Protein AF-A0A9D2AGJ4-F1 (afdb_monomer_lite)

Foldseek 3Di:
DDDDDDDDDDDPDPDPVRVVVVVPPPPDDDPVVVVCVVCVVVVVVVVVVVVVVVVVVVVVVVLVVVLQVVLVVLLCVQLVVVCVVDPDRDLLPGNLVSLVCSLPDPSRVPYPSNLVSLLSNLSNCVSVVVPVSSLVSLVVLLPDLVPLQRVLVSLCVQLVVCVVVVVLVSNLVSLVSNVVHDDYLCVLVSLQSQLVSCVVVVNLVSSVVSLVCSCPVPVVHPLNVVCVDCSHSVVSNVCRPPDDDDPDDPPDDPDDDDDDDDDDDDDDDDDDDDDDDDDDDDDDDDDDDDDDDDDDD

pLDDT: mean 78.94, std 20.76, range [29.38, 98.56]

Organism: NCBI:txid2838431

Radius of gyration: 45.88 Å; chains: 1; bounding box: 166×93×88 Å

Secondary structure (DSSP, 8-state):
---------------HHHHHHHHT---PPPHHHHHHHHHHHHHHHHHHHHHHHHHHHHHHHHHHHHHHHHHHHHHHHHTTTTTTTSS---GGGS-HHHHHHHHH-TTTTTSHHHHHHHHHHHHHHHHTT-HHHHHHHHHHHHH-TTSHHHHHHHHHHHHHHHHHTT-HHHHHHHHHHHHHSSP-TTHHHHHHHHHHHHHHTT-HHHHHHHHHHHHHH-TTSHHHH-TTSTTSHHHHHHTTTPPPPP-PPPPPPPPPPPPPPPPPPPPP-----------------------------

InterPro domains:
  IPR011990 Tetratricopeptide-like helical domain superfamily [G3DSA:1.25.40.10] (107-226)
  IPR011990 Tetratricopeptide-like helical domain superfamily [SSF48452] (112-216)
  IPR018704 Ancillary SecYEG translocon subunit/Cell division coordinator CpoB, TPR domain [PF09976] (37-220)
  IPR019734 Tetratricopeptide repeat [PS50005] (152-185)

Structure (mmCIF, N/CA/C/O backbone):
data_AF-A0A9D2AGJ4-F1
#
_entry.id   AF-A0A9D2AGJ4-F1
#
loop_
_atom_site.group_PDB
_atom_site.id
_atom_site.type_symbol
_atom_site.label_atom_id
_atom_site.label_alt_id
_atom_site.label_comp_id
_atom_site.label_asym_id
_atom_site.label_entity_id
_atom_site.label_seq_id
_atom_site.pdbx_PDB_ins_code
_atom_site.Cartn_x
_atom_site.Cartn_y
_atom_site.Cartn_z
_atom_site.occupancy
_atom_site.B_iso_or_equiv
_atom_site.auth_seq_id
_atom_site.auth_comp_id
_atom_site.auth_asym_id
_atom_site.auth_atom_id
_atom_site.pdbx_PDB_model_num
ATOM 1 N N . MET A 1 1 ? 122.158 -12.906 -11.594 1.00 39.56 1 MET A N 1
ATOM 2 C CA . MET A 1 1 ? 121.497 -11.936 -10.703 1.00 39.56 1 MET A CA 1
ATOM 3 C C . MET A 1 1 ? 120.012 -12.167 -10.818 1.00 39.56 1 MET A C 1
ATOM 5 O O . MET A 1 1 ? 119.478 -12.044 -11.913 1.00 39.56 1 MET A O 1
ATOM 9 N N . ASP A 1 2 ? 119.390 -12.564 -9.718 1.00 41.88 2 ASP A N 1
ATOM 10 C CA . ASP A 1 2 ? 117.943 -12.667 -9.578 1.00 41.88 2 ASP A CA 1
ATOM 11 C C . ASP A 1 2 ? 117.250 -11.320 -9.782 1.00 41.88 2 ASP A C 1
ATOM 13 O O . ASP A 1 2 ? 117.758 -10.290 -9.336 1.00 41.88 2 ASP A O 1
ATOM 17 N N . SER A 1 3 ? 116.053 -11.352 -10.372 1.00 40.66 3 SER A N 1
ATOM 18 C CA . SER A 1 3 ? 114.842 -10.731 -9.807 1.00 40.66 3 SER A CA 1
ATOM 19 C C . SER A 1 3 ? 113.639 -11.010 -10.709 1.00 40.66 3 SER A C 1
ATOM 21 O O . SER A 1 3 ? 113.493 -10.431 -11.782 1.00 40.66 3 SER A O 1
ATOM 23 N N . THR A 1 4 ? 112.761 -11.908 -10.268 1.00 41.41 4 THR A N 1
ATOM 24 C CA . THR A 1 4 ? 111.458 -12.179 -10.895 1.00 41.41 4 THR A CA 1
ATOM 25 C C . THR A 1 4 ? 110.343 -11.291 -10.336 1.00 41.41 4 THR A C 1
ATOM 27 O O . THR A 1 4 ? 110.337 -11.016 -9.137 1.00 41.41 4 THR A O 1
ATOM 30 N N . ASN A 1 5 ? 109.303 -11.073 -11.158 1.00 41.78 5 ASN A N 1
ATOM 31 C CA . ASN A 1 5 ? 107.936 -10.640 -10.796 1.00 41.78 5 ASN A CA 1
ATOM 32 C C . ASN A 1 5 ? 107.733 -9.141 -10.432 1.00 41.78 5 ASN A C 1
ATOM 34 O O . ASN A 1 5 ? 108.629 -8.495 -9.910 1.00 41.78 5 ASN A O 1
ATOM 38 N N . LYS A 1 6 ? 106.561 -8.516 -10.673 1.00 47.62 6 LYS A N 1
ATOM 39 C CA . LYS A 1 6 ? 105.204 -9.076 -10.908 1.00 47.62 6 LYS A CA 1
ATOM 40 C C . LYS A 1 6 ? 104.244 -8.072 -11.597 1.00 47.62 6 LYS A C 1
ATOM 42 O O . LYS A 1 6 ? 104.136 -6.961 -11.083 1.00 47.62 6 LYS A O 1
ATOM 47 N N . LYS A 1 7 ? 103.493 -8.485 -12.639 1.00 41.53 7 LYS A N 1
ATOM 48 C CA . LYS A 1 7 ? 102.107 -8.075 -13.054 1.00 41.53 7 LYS A CA 1
ATOM 49 C C . LYS A 1 7 ? 101.890 -8.188 -14.583 1.00 41.53 7 LYS A C 1
ATOM 51 O O . LYS A 1 7 ? 102.874 -8.054 -15.304 1.00 41.53 7 LYS A O 1
ATOM 56 N N . PRO A 1 8 ? 100.631 -8.258 -15.073 1.00 46.53 8 PRO A N 1
ATOM 57 C CA . PRO A 1 8 ? 99.372 -8.582 -14.386 1.00 46.53 8 PRO A CA 1
ATOM 58 C C . PRO A 1 8 ? 98.804 -9.946 -14.835 1.00 46.53 8 PRO A C 1
ATOM 60 O O . PRO A 1 8 ? 99.381 -10.619 -15.681 1.00 46.53 8 PRO A O 1
ATOM 63 N N . GLU A 1 9 ? 97.677 -10.359 -14.256 1.00 54.22 9 GLU A N 1
ATOM 64 C CA . GLU A 1 9 ? 96.939 -11.553 -14.685 1.00 54.22 9 GLU A CA 1
ATOM 65 C C . GLU A 1 9 ? 96.287 -11.309 -16.056 1.00 54.22 9 GLU A C 1
ATOM 67 O O . GLU A 1 9 ? 95.472 -10.395 -16.204 1.00 54.22 9 GLU A O 1
ATOM 72 N N . GLU A 1 10 ? 96.618 -12.132 -17.053 1.00 49.66 10 GLU A N 1
ATOM 73 C CA . GLU A 1 10 ? 95.793 -12.251 -18.254 1.00 49.66 10 GLU A CA 1
ATOM 74 C C . GLU A 1 10 ? 94.491 -12.955 -17.863 1.00 49.66 10 GLU A C 1
ATOM 76 O O . GLU A 1 10 ? 94.487 -14.132 -17.497 1.00 49.66 10 GLU A O 1
ATOM 81 N N . MET A 1 11 ? 93.371 -12.229 -17.923 1.00 52.66 11 MET A N 1
ATOM 82 C CA . MET A 1 11 ? 92.058 -12.866 -17.863 1.00 52.66 11 MET A CA 1
ATOM 83 C C . MET A 1 11 ? 91.943 -13.841 -19.043 1.00 52.66 11 MET A C 1
ATOM 85 O O . MET A 1 11 ? 92.315 -13.460 -20.158 1.00 52.66 11 MET A O 1
ATOM 89 N N . PRO A 1 12 ? 91.422 -15.066 -18.844 1.00 55.56 12 PRO A N 1
ATOM 90 C CA . PRO A 1 12 ? 91.217 -15.986 -19.950 1.00 55.56 12 PRO A CA 1
ATOM 91 C C . PRO A 1 12 ? 90.261 -15.340 -20.956 1.00 55.56 12 PRO A C 1
ATOM 93 O O . PRO A 1 12 ? 89.099 -15.073 -20.647 1.00 55.56 12 PRO A O 1
ATOM 96 N N . MET A 1 13 ? 90.768 -15.069 -22.161 1.00 57.22 13 MET A N 1
ATOM 97 C CA . MET A 1 13 ? 89.935 -14.700 -23.300 1.00 57.22 13 MET A CA 1
ATOM 98 C C . MET A 1 13 ? 88.955 -15.850 -23.533 1.00 57.22 13 MET A C 1
ATOM 100 O O . MET A 1 13 ? 89.380 -16.953 -23.880 1.00 57.22 13 MET A O 1
ATOM 104 N N . LEU A 1 14 ? 87.664 -15.590 -23.306 1.00 58.91 14 LEU A N 1
ATOM 105 C CA . LEU A 1 14 ? 86.584 -16.537 -23.585 1.00 58.91 14 LEU A CA 1
ATOM 106 C C . LEU A 1 14 ? 86.747 -17.068 -25.009 1.00 58.91 14 LEU A C 1
ATOM 108 O O . LEU A 1 14 ? 86.956 -16.298 -25.949 1.00 58.91 14 LEU A O 1
ATOM 112 N N . SER A 1 15 ? 86.679 -18.385 -25.159 1.00 63.84 15 SER A N 1
ATOM 113 C CA . SER A 1 15 ? 86.855 -19.035 -26.451 1.00 63.84 15 SER A CA 1
ATOM 114 C C . SER A 1 15 ? 85.796 -18.565 -27.451 1.00 63.84 15 SER A C 1
ATOM 116 O O . SER A 1 15 ? 84.699 -18.140 -27.083 1.00 63.84 15 SER A O 1
ATOM 118 N N . GLU A 1 16 ? 86.089 -18.682 -28.746 1.00 59.19 16 GLU A N 1
ATOM 119 C CA . GLU A 1 16 ? 85.146 -18.317 -29.813 1.00 59.19 16 GLU A CA 1
ATOM 120 C C . GLU A 1 16 ? 83.806 -19.078 -29.690 1.00 59.19 16 GLU A C 1
ATOM 122 O O . GLU A 1 16 ? 82.745 -18.547 -30.016 1.00 59.19 16 GLU A O 1
ATOM 127 N N . ALA A 1 17 ? 83.834 -20.288 -29.114 1.00 59.22 17 ALA A N 1
ATOM 128 C CA . ALA A 1 17 ? 82.648 -21.067 -28.766 1.00 59.22 17 ALA A CA 1
ATOM 129 C C . ALA A 1 17 ? 81.834 -20.455 -27.607 1.00 59.22 17 ALA A C 1
ATOM 131 O O . ALA A 1 17 ? 80.607 -20.435 -27.674 1.00 59.22 17 ALA A O 1
ATOM 132 N N . GLU A 1 18 ? 82.487 -19.921 -26.571 1.00 58.00 18 GLU A N 1
ATOM 133 C CA . GLU A 1 18 ? 81.821 -19.239 -25.452 1.00 58.00 18 GLU A CA 1
ATOM 134 C C . GLU A 1 18 ? 81.272 -17.870 -25.873 1.00 58.00 18 GLU A C 1
ATOM 136 O O . GLU A 1 18 ? 80.134 -17.541 -25.541 1.00 58.00 18 GLU A O 1
ATOM 141 N N . MET A 1 19 ? 82.014 -17.102 -26.681 1.00 56.12 19 MET A N 1
ATOM 142 C CA . MET A 1 19 ? 81.499 -15.860 -27.271 1.00 56.12 19 MET A CA 1
ATOM 143 C C . MET A 1 19 ? 80.284 -16.117 -28.173 1.00 56.12 19 MET A C 1
ATOM 145 O O . MET A 1 19 ? 79.306 -15.370 -28.114 1.00 56.12 19 MET A O 1
ATOM 149 N N . LYS A 1 20 ? 80.292 -17.206 -28.955 1.00 57.06 20 LYS A N 1
ATOM 150 C CA . LYS A 1 20 ? 79.134 -17.610 -29.762 1.00 57.06 20 LYS A CA 1
ATOM 151 C C . LYS A 1 20 ? 77.949 -18.067 -28.899 1.00 57.06 20 LYS A C 1
ATOM 153 O O . LYS A 1 20 ? 76.817 -17.695 -29.193 1.00 57.06 20 LYS A O 1
ATOM 158 N N . ALA A 1 21 ? 78.195 -18.797 -27.809 1.00 55.97 21 ALA A N 1
ATOM 159 C CA . ALA A 1 21 ? 77.151 -19.236 -26.880 1.00 55.97 21 ALA A CA 1
ATOM 160 C C . ALA A 1 21 ? 76.461 -18.068 -26.145 1.00 55.97 21 ALA A C 1
ATOM 162 O O . ALA A 1 21 ? 75.261 -18.131 -25.889 1.00 55.97 21 ALA A O 1
ATOM 163 N N . ILE A 1 22 ? 77.185 -16.983 -25.846 1.00 52.69 22 ILE A N 1
ATOM 164 C CA . ILE A 1 22 ? 76.613 -15.766 -25.239 1.00 52.69 22 ILE A CA 1
ATOM 165 C C . ILE A 1 22 ? 75.733 -14.993 -26.244 1.00 52.69 22 ILE A C 1
ATOM 167 O O . ILE A 1 22 ? 74.760 -14.354 -25.845 1.00 52.69 22 ILE A O 1
ATOM 171 N N . GLY A 1 23 ? 76.027 -15.081 -27.547 1.00 51.03 23 GLY A N 1
ATOM 172 C CA . GLY A 1 23 ? 75.224 -14.468 -28.612 1.00 51.03 23 GLY A CA 1
ATOM 173 C C . GLY A 1 23 ? 73.881 -15.159 -28.891 1.00 51.03 23 GLY A C 1
ATOM 174 O O . GLY A 1 23 ? 72.984 -14.535 -29.453 1.00 51.03 23 GLY A O 1
ATOM 175 N N . GLU A 1 24 ? 73.714 -16.418 -28.478 1.00 52.91 24 GLU A N 1
ATOM 176 C CA . GLU A 1 24 ? 72.519 -17.237 -28.735 1.00 52.91 24 GLU A CA 1
ATOM 177 C C . GLU A 1 24 ? 71.682 -17.488 -27.464 1.00 52.91 24 GLU A C 1
ATOM 179 O O . GLU A 1 24 ? 71.152 -18.581 -27.246 1.00 52.91 24 GLU A O 1
ATOM 184 N N . ILE A 1 25 ? 71.461 -16.453 -26.637 1.00 52.56 25 ILE A N 1
ATOM 185 C CA . ILE A 1 25 ? 70.341 -16.482 -25.681 1.00 52.56 25 ILE A CA 1
ATOM 186 C C . ILE A 1 25 ? 69.035 -16.370 -26.478 1.00 52.56 25 ILE A C 1
ATOM 188 O O . ILE A 1 25 ? 68.455 -15.296 -26.635 1.00 52.56 25 ILE A O 1
ATOM 192 N N . SER A 1 26 ? 68.557 -17.513 -26.972 1.00 55.22 26 SER A N 1
ATOM 193 C CA . SER A 1 26 ? 67.215 -17.674 -27.525 1.00 55.22 26 SER A CA 1
ATOM 194 C C . SER A 1 26 ? 66.182 -17.478 -26.411 1.00 55.22 26 SER A C 1
ATOM 196 O O . SER A 1 26 ? 65.656 -18.442 -25.847 1.00 55.22 26 SER A O 1
ATOM 198 N N . ILE A 1 27 ? 65.869 -16.215 -26.108 1.00 58.06 27 ILE A N 1
ATOM 199 C CA . ILE A 1 27 ? 64.698 -15.823 -25.323 1.00 58.06 27 ILE A CA 1
ATOM 200 C C . ILE A 1 27 ? 63.469 -16.212 -26.151 1.00 58.06 27 ILE A C 1
ATOM 202 O O . ILE A 1 27 ? 62.961 -15.437 -26.959 1.00 58.06 27 ILE A O 1
ATOM 206 N N . GLY A 1 28 ? 63.028 -17.462 -25.989 1.00 62.34 28 GLY A N 1
ATOM 207 C CA . GLY A 1 28 ? 61.783 -17.942 -26.576 1.00 62.34 28 GLY A CA 1
ATOM 208 C C . GLY A 1 28 ? 60.608 -17.080 -26.101 1.00 62.34 28 GLY A C 1
ATOM 209 O O . GLY A 1 28 ? 60.680 -16.528 -24.996 1.00 62.34 28 GLY A O 1
ATOM 210 N N . PRO A 1 29 ? 59.536 -16.963 -26.908 1.00 67.69 29 PRO A N 1
ATOM 211 C CA . PRO A 1 29 ? 58.450 -16.025 -26.652 1.00 67.69 29 PRO A CA 1
ATOM 212 C C . PRO A 1 29 ? 57.921 -16.184 -25.230 1.00 67.69 29 PRO A C 1
ATOM 214 O O . PRO A 1 29 ? 57.680 -17.298 -24.749 1.00 67.69 29 PRO A O 1
ATOM 217 N N . ALA A 1 30 ? 57.778 -15.062 -24.534 1.00 76.00 30 ALA A N 1
ATOM 218 C CA . ALA A 1 30 ? 57.475 -15.066 -23.118 1.00 76.00 30 ALA A CA 1
ATOM 219 C C . ALA A 1 30 ? 56.118 -15.744 -22.867 1.00 76.00 30 ALA A C 1
ATOM 221 O O . ALA A 1 30 ? 55.211 -15.712 -23.701 1.00 76.00 30 ALA A O 1
ATOM 222 N N . LYS A 1 31 ? 55.928 -16.349 -21.685 1.00 71.50 31 LYS A N 1
ATOM 223 C CA . LYS A 1 31 ? 54.705 -17.124 -21.374 1.00 71.50 31 LYS A CA 1
ATOM 224 C C . LYS A 1 31 ? 53.403 -16.334 -21.607 1.00 71.50 31 LYS A C 1
ATOM 226 O O . LYS A 1 31 ? 52.381 -16.934 -21.936 1.00 71.50 31 LYS A O 1
ATOM 231 N N . HIS A 1 32 ? 53.447 -15.005 -21.478 1.00 70.6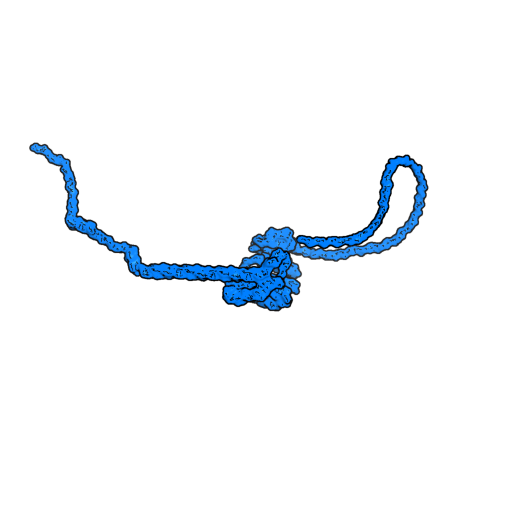2 32 HIS A N 1
ATOM 232 C CA . HIS A 1 32 ? 52.325 -14.115 -21.775 1.00 70.62 32 HIS A CA 1
ATOM 233 C C . HIS A 1 32 ? 52.072 -13.925 -23.283 1.00 70.62 32 HIS A C 1
ATOM 235 O O . HIS A 1 32 ? 50.916 -13.847 -23.680 1.00 70.62 32 HIS A O 1
ATOM 241 N N . GLU A 1 33 ? 53.100 -13.930 -24.135 1.00 73.94 33 GLU A N 1
ATOM 242 C CA . GLU A 1 33 ? 52.975 -13.859 -25.601 1.00 73.94 33 GLU A CA 1
ATOM 243 C C . GLU A 1 33 ? 52.395 -15.157 -26.172 1.00 73.94 33 GLU A C 1
ATOM 245 O O . GLU A 1 33 ? 51.517 -15.126 -27.033 1.00 73.94 33 GLU A O 1
ATOM 250 N N . ILE A 1 34 ? 52.816 -16.311 -25.637 1.00 77.25 34 ILE A N 1
ATOM 251 C CA . ILE A 1 34 ? 52.246 -17.623 -25.988 1.00 77.25 34 ILE A CA 1
ATOM 252 C C . ILE A 1 34 ? 50.766 -17.691 -25.574 1.00 77.25 34 ILE A C 1
ATOM 254 O O . ILE A 1 34 ? 49.923 -18.159 -26.345 1.00 77.25 34 ILE A O 1
ATOM 258 N N . PHE A 1 35 ? 50.431 -17.199 -24.374 1.00 74.31 35 PHE A N 1
ATOM 259 C CA . PHE A 1 35 ? 49.044 -17.098 -23.915 1.00 74.31 35 PHE A CA 1
ATOM 260 C C . PHE A 1 35 ? 48.221 -16.159 -24.802 1.00 74.31 35 PHE A C 1
ATOM 262 O O . PHE A 1 35 ? 47.149 -16.553 -25.265 1.00 74.31 35 PHE A O 1
ATOM 269 N N . LEU A 1 36 ? 48.735 -14.957 -25.085 1.00 78.25 36 LEU A N 1
ATOM 270 C CA . LEU A 1 36 ? 48.092 -13.994 -25.971 1.00 78.25 36 LEU A CA 1
ATOM 271 C C . LEU A 1 36 ? 47.866 -14.622 -27.343 1.00 78.25 36 LEU A C 1
ATOM 273 O O . LEU A 1 36 ? 46.714 -14.788 -27.702 1.00 78.25 36 LEU A O 1
ATOM 277 N N . ASN A 1 37 ? 48.878 -15.105 -28.065 1.00 77.25 37 ASN A N 1
ATOM 278 C CA . ASN A 1 37 ? 48.677 -15.696 -29.398 1.00 77.25 37 ASN A CA 1
ATOM 279 C C . ASN A 1 37 ? 47.662 -16.856 -29.417 1.00 77.25 37 ASN A C 1
ATOM 281 O O . ASN A 1 37 ? 46.847 -16.946 -30.337 1.00 77.25 37 ASN A O 1
ATOM 285 N N . LYS A 1 38 ? 47.631 -17.709 -28.384 1.00 83.38 38 LYS A N 1
ATOM 286 C CA . LYS A 1 38 ? 46.657 -18.812 -28.285 1.00 83.38 38 LYS A CA 1
ATOM 287 C C . LYS A 1 38 ? 45.225 -18.342 -27.980 1.00 83.38 38 LYS A C 1
ATOM 289 O O . LYS A 1 38 ? 44.266 -19.005 -28.381 1.00 83.38 38 LYS A O 1
ATOM 294 N N . HIS A 1 39 ? 45.059 -17.222 -27.275 1.00 82.62 39 HIS A N 1
ATOM 295 C CA . HIS A 1 39 ? 43.760 -16.736 -26.796 1.00 82.62 39 HIS A CA 1
ATOM 296 C C . HIS A 1 39 ? 43.313 -15.391 -27.402 1.00 82.62 39 HIS A C 1
ATOM 298 O O . HIS A 1 39 ? 42.176 -14.996 -27.173 1.00 82.62 39 HIS A O 1
ATOM 304 N N . TYR A 1 40 ? 44.120 -14.727 -28.235 1.00 84.94 40 TYR A N 1
ATOM 305 C CA . TYR A 1 40 ? 43.923 -13.355 -28.732 1.00 84.94 40 TYR A CA 1
ATOM 306 C C . TYR A 1 40 ? 42.582 -13.182 -29.441 1.00 84.94 40 TYR A C 1
ATOM 308 O O . TYR A 1 40 ? 41.805 -12.294 -29.103 1.00 84.94 40 TYR A O 1
ATOM 316 N N . LYS A 1 41 ? 42.240 -14.114 -30.341 1.00 84.06 41 LYS A N 1
ATOM 317 C CA . LYS A 1 41 ? 40.932 -14.137 -31.010 1.00 84.06 41 LYS A CA 1
ATOM 318 C C . LYS A 1 41 ? 39.779 -14.245 -30.003 1.00 84.06 41 LYS A C 1
ATOM 320 O O . LYS A 1 41 ? 38.782 -13.550 -30.153 1.00 84.06 41 LYS A O 1
ATOM 325 N N . LYS A 1 42 ? 39.908 -15.077 -28.961 1.00 88.25 42 LYS A N 1
ATOM 326 C CA . LYS A 1 42 ? 38.892 -15.205 -27.898 1.00 88.25 42 LYS A CA 1
ATOM 327 C C . LYS A 1 42 ? 38.830 -13.957 -27.014 1.00 88.25 42 LYS A C 1
ATOM 329 O O . LYS A 1 42 ? 37.742 -13.587 -26.596 1.00 88.25 42 LYS A O 1
ATOM 334 N N . LEU A 1 43 ? 39.965 -13.303 -26.767 1.00 88.44 43 LEU A N 1
ATOM 335 C CA . LEU A 1 43 ? 40.047 -12.065 -25.995 1.00 88.44 43 LEU A CA 1
ATOM 336 C C . LEU A 1 43 ? 39.374 -10.903 -26.740 1.00 88.44 43 LEU A C 1
ATOM 338 O O . LEU A 1 43 ? 38.557 -10.222 -26.137 1.00 88.44 43 LEU A O 1
ATOM 342 N N . ILE A 1 44 ? 39.620 -10.744 -28.049 1.00 88.62 44 ILE A N 1
ATOM 343 C CA . ILE A 1 44 ? 38.932 -9.754 -28.899 1.00 88.62 44 ILE A CA 1
ATOM 344 C C . ILE A 1 44 ? 37.420 -9.997 -28.920 1.00 88.62 44 ILE A C 1
ATOM 346 O O . ILE A 1 44 ? 36.643 -9.076 -28.692 1.00 88.62 44 ILE A O 1
ATOM 350 N N . TRP A 1 45 ? 36.972 -11.232 -29.170 1.00 91.62 45 TRP A N 1
ATOM 351 C CA . TRP A 1 45 ? 35.534 -11.526 -29.149 1.00 91.62 45 TRP A CA 1
ATOM 352 C C . TRP A 1 45 ? 34.925 -11.341 -27.752 1.00 91.62 45 TRP A C 1
ATOM 354 O O . TRP A 1 45 ? 33.778 -10.916 -27.646 1.00 91.62 45 TRP A O 1
ATOM 364 N N . GLY A 1 46 ? 35.697 -11.583 -26.688 1.00 92.25 46 GLY A N 1
ATOM 365 C CA . GLY A 1 46 ? 35.309 -11.290 -25.310 1.00 92.25 46 GLY A CA 1
ATOM 366 C C . GLY A 1 46 ? 35.153 -9.793 -25.031 1.00 92.25 46 GLY A C 1
ATOM 367 O O . GLY A 1 46 ? 34.145 -9.394 -24.457 1.00 92.25 46 GLY A O 1
ATOM 368 N N . THR A 1 47 ? 36.095 -8.949 -25.468 1.00 88.94 47 THR A N 1
ATOM 369 C CA . THR A 1 47 ? 36.010 -7.491 -25.271 1.00 88.94 47 THR A CA 1
ATOM 370 C C . THR A 1 47 ? 34.922 -6.854 -26.132 1.00 88.94 47 THR A C 1
ATOM 372 O O . THR A 1 47 ? 34.180 -6.016 -25.627 1.00 88.94 47 THR A O 1
ATOM 375 N N . ILE A 1 48 ? 34.752 -7.290 -27.387 1.00 92.19 48 ILE A N 1
ATOM 376 C CA . ILE A 1 48 ? 33.634 -6.862 -28.246 1.00 92.19 48 ILE A CA 1
ATOM 377 C C . ILE A 1 48 ? 32.297 -7.294 -27.632 1.00 92.19 48 ILE A C 1
ATOM 379 O O . ILE A 1 48 ? 31.388 -6.476 -27.515 1.00 92.19 48 ILE A O 1
ATOM 383 N N . GLY A 1 49 ? 32.178 -8.550 -27.189 1.00 94.69 49 GLY A N 1
ATOM 384 C CA . GLY A 1 49 ? 30.970 -9.058 -26.536 1.00 94.69 49 GLY A CA 1
ATOM 385 C C . GLY A 1 49 ? 30.617 -8.276 -25.269 1.00 94.69 49 GLY A C 1
ATOM 386 O O . GLY A 1 49 ? 29.461 -7.899 -25.086 1.00 94.69 49 GLY A O 1
ATOM 387 N N . LEU A 1 50 ? 31.614 -7.955 -24.437 1.00 94.12 50 LEU A N 1
ATOM 388 C CA . LEU A 1 50 ? 31.440 -7.129 -23.241 1.00 94.12 50 LEU A CA 1
ATOM 389 C C . LEU A 1 50 ? 31.014 -5.693 -23.585 1.00 94.12 50 LEU A C 1
ATOM 391 O O . LEU A 1 50 ? 30.119 -5.157 -22.935 1.00 94.12 50 LEU A O 1
ATOM 395 N N . ALA A 1 51 ? 31.604 -5.082 -24.617 1.00 93.38 51 ALA A N 1
ATOM 396 C CA . ALA A 1 51 ? 31.242 -3.737 -25.064 1.00 93.38 51 ALA A CA 1
ATOM 397 C C . ALA A 1 51 ? 29.800 -3.673 -25.599 1.00 93.38 51 ALA A C 1
ATOM 399 O O . ALA A 1 51 ? 29.043 -2.778 -25.222 1.00 93.38 51 ALA A O 1
ATOM 400 N N . VAL A 1 52 ? 29.387 -4.650 -26.416 1.00 96.00 52 VAL A N 1
ATOM 401 C CA . VAL A 1 52 ? 28.011 -4.751 -26.936 1.00 96.00 52 VAL A CA 1
ATOM 402 C C . VAL A 1 52 ? 27.012 -5.022 -25.808 1.00 96.00 52 VAL A C 1
ATOM 404 O O . VAL A 1 52 ? 25.958 -4.385 -25.765 1.00 96.00 52 VAL A O 1
ATOM 407 N N . ALA A 1 53 ? 27.338 -5.908 -24.863 1.00 94.19 53 ALA A N 1
ATOM 408 C CA . ALA A 1 53 ? 26.500 -6.168 -23.693 1.00 94.19 53 ALA A CA 1
ATOM 409 C C . ALA A 1 53 ? 26.348 -4.917 -22.808 1.00 94.19 53 ALA A C 1
ATOM 411 O O . ALA A 1 53 ? 25.232 -4.576 -22.419 1.00 94.19 53 ALA A O 1
ATOM 412 N N . GLY A 1 54 ? 27.442 -4.191 -22.553 1.00 94.75 54 GLY A N 1
ATOM 413 C CA . GLY A 1 54 ? 27.432 -2.936 -21.800 1.00 94.75 54 GLY A CA 1
ATOM 414 C C . GLY A 1 54 ? 26.587 -1.851 -22.472 1.00 94.75 54 GLY A C 1
ATOM 415 O O . GLY A 1 54 ? 25.713 -1.272 -21.831 1.00 94.75 54 GLY A O 1
ATOM 416 N N . ALA A 1 55 ? 26.776 -1.625 -23.776 1.00 93.75 55 ALA A N 1
ATOM 417 C CA . ALA A 1 55 ? 25.980 -0.663 -24.541 1.00 93.75 55 ALA A CA 1
ATOM 418 C C . ALA A 1 55 ? 24.482 -1.024 -24.554 1.00 93.75 55 ALA A C 1
ATOM 420 O O . ALA A 1 55 ? 23.635 -0.153 -24.363 1.00 93.75 55 ALA A O 1
ATOM 421 N N . SER A 1 56 ? 24.156 -2.313 -24.701 1.00 93.50 56 SER A N 1
ATOM 422 C CA . SER A 1 56 ? 22.773 -2.811 -24.663 1.00 93.50 56 SER A CA 1
ATOM 423 C C . SER A 1 56 ? 22.124 -2.598 -23.292 1.00 93.50 56 SER A C 1
ATOM 425 O O . SER A 1 56 ? 20.968 -2.184 -23.210 1.00 93.50 56 SER A O 1
ATOM 427 N N . LEU A 1 57 ? 22.873 -2.829 -22.208 1.00 95.50 57 LEU A N 1
ATOM 428 C CA . LEU A 1 57 ? 22.412 -2.607 -20.838 1.00 95.50 57 LEU A CA 1
ATOM 429 C C . LEU A 1 57 ? 22.150 -1.116 -20.563 1.00 95.50 57 LEU A C 1
ATOM 431 O O . LEU A 1 57 ? 21.112 -0.774 -19.999 1.00 95.50 57 LEU A O 1
ATOM 435 N N . ILE A 1 58 ? 23.047 -0.229 -21.009 1.00 95.00 58 ILE A N 1
ATOM 436 C CA . ILE A 1 58 ? 22.887 1.231 -20.890 1.00 95.00 58 ILE A CA 1
ATOM 437 C C . ILE A 1 58 ? 21.655 1.706 -21.671 1.00 95.00 58 ILE A C 1
ATOM 439 O O . ILE A 1 58 ? 20.834 2.442 -21.122 1.00 95.00 58 ILE A O 1
ATOM 443 N N . ALA A 1 59 ? 21.481 1.251 -22.916 1.00 93.62 59 ALA A N 1
ATOM 444 C CA . ALA A 1 59 ? 20.318 1.592 -23.734 1.00 93.62 59 ALA A CA 1
ATOM 445 C C . ALA A 1 59 ? 19.001 1.124 -23.085 1.00 93.62 59 ALA A C 1
ATOM 447 O O . ALA A 1 59 ? 18.034 1.882 -23.038 1.00 93.62 59 ALA A O 1
ATOM 448 N N . TRP A 1 60 ? 18.975 -0.085 -22.514 1.00 93.06 60 TRP A N 1
ATOM 449 C CA . TRP A 1 60 ? 17.814 -0.607 -21.787 1.00 93.06 60 TRP A CA 1
ATOM 450 C C . TRP A 1 60 ? 17.491 0.203 -20.523 1.00 93.06 60 TRP A C 1
ATOM 452 O O . TRP A 1 60 ? 16.330 0.554 -20.305 1.00 93.06 60 TRP A O 1
ATOM 462 N N . PHE A 1 61 ? 18.494 0.551 -19.709 1.00 92.94 61 PHE A N 1
ATOM 463 C CA . PHE A 1 61 ? 18.291 1.393 -18.524 1.00 92.94 61 PHE A CA 1
ATOM 464 C C . PHE A 1 61 ? 17.807 2.799 -18.896 1.00 92.94 61 PHE A C 1
ATOM 466 O O . PHE A 1 61 ? 16.845 3.281 -18.302 1.00 92.94 61 PHE A O 1
ATOM 473 N N . SER A 1 62 ? 18.416 3.429 -19.906 1.00 92.12 62 SER A N 1
ATOM 474 C CA . SER A 1 62 ? 18.009 4.746 -20.416 1.00 92.12 62 SER A CA 1
ATOM 475 C C . SER A 1 62 ? 16.569 4.731 -20.946 1.00 92.12 62 SER A C 1
ATOM 477 O O . SER A 1 62 ? 15.768 5.597 -20.589 1.00 92.12 62 SER A O 1
ATOM 479 N N . TYR A 1 63 ? 16.195 3.699 -21.710 1.00 92.06 63 TYR A N 1
ATOM 480 C CA . TYR A 1 63 ? 14.820 3.503 -22.169 1.00 92.06 63 TYR A CA 1
ATOM 481 C C . TYR A 1 63 ? 13.841 3.340 -20.998 1.00 92.06 63 TYR A C 1
ATOM 483 O O . TYR A 1 63 ? 12.824 4.027 -20.947 1.00 92.06 63 TYR A O 1
ATOM 491 N N . ARG A 1 64 ? 14.145 2.488 -20.007 1.00 91.25 64 ARG A N 1
ATOM 492 C CA . ARG A 1 64 ? 13.267 2.332 -18.833 1.00 91.25 64 ARG A CA 1
ATOM 493 C C . ARG A 1 64 ? 13.165 3.603 -17.994 1.00 91.25 64 ARG A C 1
ATOM 495 O O . ARG A 1 64 ? 12.117 3.819 -17.392 1.00 91.25 64 ARG A O 1
ATOM 502 N N . ASN A 1 65 ? 14.211 4.426 -17.944 1.00 91.19 65 ASN A N 1
ATOM 503 C CA . ASN A 1 65 ? 14.171 5.692 -17.221 1.00 91.19 65 ASN A CA 1
ATOM 504 C C . ASN A 1 65 ? 13.289 6.724 -17.940 1.00 91.19 65 ASN A C 1
ATOM 506 O O . ASN A 1 65 ? 12.358 7.234 -17.327 1.00 91.19 65 ASN A O 1
ATOM 510 N N . SER A 1 66 ? 13.474 6.925 -19.250 1.00 91.88 66 SER A N 1
ATOM 511 C CA . SER A 1 66 ? 12.634 7.852 -20.030 1.00 91.88 66 SER A CA 1
ATOM 512 C C . SER A 1 66 ? 11.156 7.442 -20.061 1.00 91.88 66 SER A C 1
ATOM 514 O O . SER A 1 66 ? 10.268 8.289 -20.021 1.00 91.88 66 SER A O 1
ATOM 516 N N . VAL A 1 67 ? 10.862 6.135 -20.059 1.00 93.31 67 VAL A N 1
ATOM 517 C CA . VAL A 1 67 ? 9.490 5.614 -19.930 1.00 93.31 67 VAL A CA 1
ATOM 518 C C . VAL A 1 67 ? 8.884 5.907 -18.551 1.00 93.31 67 VAL A C 1
ATOM 520 O O . VAL A 1 67 ? 7.695 6.202 -18.471 1.00 93.31 67 VAL A O 1
ATOM 523 N N . ARG A 1 68 ? 9.674 5.856 -17.468 1.00 92.81 68 ARG A N 1
ATOM 524 C CA . ARG A 1 68 ? 9.212 6.228 -16.117 1.00 92.81 68 ARG A CA 1
ATOM 525 C C . ARG A 1 68 ? 8.971 7.728 -15.985 1.00 92.81 68 ARG A C 1
ATOM 527 O O . ARG A 1 68 ? 7.975 8.107 -15.384 1.00 92.81 68 ARG A O 1
ATOM 534 N N . GLU A 1 69 ? 9.852 8.551 -16.546 1.00 93.00 69 GLU A N 1
ATOM 535 C CA . GLU A 1 69 ? 9.717 10.013 -16.556 1.00 93.00 69 GLU A CA 1
ATOM 536 C C . GLU A 1 69 ? 8.462 10.445 -17.324 1.00 93.00 69 GLU A C 1
ATOM 538 O O . GLU A 1 69 ? 7.659 11.202 -16.786 1.00 93.00 69 GLU A O 1
ATOM 543 N N . ALA A 1 70 ? 8.223 9.883 -18.515 1.00 93.31 70 ALA A N 1
ATOM 544 C CA . ALA A 1 70 ? 6.997 10.125 -19.279 1.00 93.31 70 ALA A CA 1
ATOM 545 C C . ALA A 1 70 ? 5.734 9.710 -18.500 1.00 93.31 70 ALA A C 1
ATOM 547 O O . ALA A 1 70 ? 4.816 10.511 -18.341 1.00 93.31 70 ALA A O 1
ATOM 548 N N . ALA A 1 71 ? 5.715 8.497 -17.933 1.00 94.12 71 ALA A N 1
ATOM 549 C CA . ALA A 1 71 ? 4.580 8.013 -17.146 1.00 94.12 71 ALA A CA 1
ATOM 550 C C . ALA A 1 71 ? 4.339 8.829 -15.861 1.00 94.12 71 ALA A C 1
ATOM 552 O O . ALA A 1 71 ? 3.211 8.914 -15.385 1.00 94.12 71 ALA A O 1
ATOM 553 N N . ALA A 1 72 ? 5.391 9.398 -15.259 1.00 92.25 72 ALA A N 1
ATOM 554 C CA . ALA A 1 72 ? 5.276 10.282 -14.101 1.00 92.25 72 ALA A CA 1
ATOM 555 C C . ALA A 1 72 ? 4.741 11.672 -14.484 1.00 92.25 72 ALA A C 1
ATOM 557 O O . ALA A 1 72 ? 3.909 12.206 -13.759 1.00 92.25 72 ALA A O 1
ATOM 558 N N . ALA A 1 73 ? 5.168 12.229 -15.622 1.00 91.94 73 ALA A N 1
ATOM 559 C CA . ALA A 1 73 ? 4.648 13.497 -16.130 1.00 91.94 73 ALA A CA 1
ATOM 560 C C . ALA A 1 73 ? 3.146 13.405 -16.456 1.00 91.94 73 ALA A C 1
ATOM 562 O O . ALA A 1 73 ? 2.371 14.230 -15.979 1.00 91.94 73 ALA A O 1
ATOM 563 N N . GLU A 1 74 ? 2.726 12.358 -17.177 1.00 93.38 74 GLU A N 1
ATOM 564 C CA . GLU A 1 74 ? 1.304 12.104 -17.459 1.00 93.38 74 GLU A CA 1
ATOM 565 C C . GLU A 1 74 ? 0.494 11.862 -16.173 1.00 93.38 74 GLU A C 1
ATOM 567 O O . GLU A 1 74 ? -0.623 12.353 -16.049 1.00 93.38 74 GLU A O 1
ATOM 572 N N . LEU A 1 75 ? 1.055 11.170 -15.170 1.00 93.50 75 LEU A N 1
ATOM 573 C CA . LEU A 1 75 ? 0.381 10.977 -13.879 1.00 93.50 75 LEU A CA 1
ATOM 574 C C . LEU A 1 75 ? 0.138 12.301 -13.139 1.00 93.50 75 LEU A C 1
ATOM 576 O O . LEU A 1 75 ? -0.926 12.472 -12.553 1.00 93.50 75 LEU A O 1
ATOM 580 N N . ILE A 1 76 ? 1.102 13.225 -13.151 1.00 90.38 76 ILE A N 1
ATOM 581 C CA . ILE A 1 76 ? 0.971 14.532 -12.487 1.00 90.38 76 ILE A CA 1
ATOM 582 C C . ILE A 1 76 ? -0.113 15.382 -13.169 1.00 90.38 76 ILE A C 1
ATOM 584 O O . ILE A 1 76 ? -0.916 16.010 -12.477 1.00 90.38 76 ILE A O 1
ATOM 588 N N . ASP A 1 77 ? -0.194 15.352 -14.501 1.00 89.50 77 ASP A N 1
ATOM 589 C CA . ASP A 1 77 ? -1.269 16.017 -15.248 1.00 89.50 77 ASP A CA 1
ATOM 590 C C . ASP A 1 77 ? -2.643 15.366 -14.977 1.00 89.50 77 ASP A C 1
ATOM 592 O O . ASP A 1 77 ? -3.610 16.052 -14.642 1.00 89.50 77 ASP A O 1
ATOM 596 N N . ALA A 1 78 ? -2.725 14.032 -14.980 1.00 90.81 78 ALA A N 1
ATOM 597 C CA . ALA A 1 78 ? -3.954 13.293 -14.670 1.00 90.81 78 ALA A CA 1
ATOM 598 C C . ALA A 1 78 ? -4.433 13.476 -13.212 1.00 90.81 78 ALA A C 1
ATOM 600 O O . ALA A 1 78 ? -5.632 13.399 -12.923 1.00 90.81 78 ALA A O 1
ATOM 601 N N . MET A 1 79 ? -3.510 13.758 -12.286 1.00 87.88 79 MET A N 1
ATOM 602 C CA . MET A 1 79 ? -3.805 14.182 -10.912 1.00 87.88 79 MET A CA 1
ATOM 603 C C . MET A 1 79 ? -4.355 15.612 -10.814 1.00 87.88 79 MET A C 1
ATOM 605 O O . MET A 1 79 ? -4.761 16.006 -9.723 1.00 87.88 79 MET A O 1
ATOM 609 N N . ASN A 1 80 ? -4.406 16.363 -11.922 1.00 80.88 80 ASN A N 1
ATOM 610 C CA . ASN A 1 80 ? -4.897 17.739 -11.983 1.00 80.88 80 ASN A CA 1
ATOM 611 C C . ASN A 1 80 ? -4.099 18.668 -11.043 1.00 80.88 80 ASN A C 1
ATOM 613 O O . ASN A 1 80 ? -4.642 19.395 -10.210 1.00 80.88 80 ASN A O 1
ATOM 617 N N . ALA A 1 81 ? -2.765 18.592 -11.151 1.00 63.38 81 ALA A N 1
ATOM 618 C CA . ALA A 1 81 ? -1.823 19.208 -10.213 1.00 63.38 81 ALA A CA 1
ATOM 619 C C . ALA A 1 81 ? -1.947 20.738 -10.061 1.00 63.38 81 ALA A C 1
ATOM 621 O O . ALA A 1 81 ? -1.518 21.285 -9.048 1.00 63.38 81 ALA A O 1
ATOM 622 N N . GLU A 1 82 ? -2.563 21.429 -11.022 1.00 59.03 82 GLU A N 1
ATOM 623 C CA . GLU A 1 82 ? -2.833 22.870 -10.947 1.00 59.03 82 GLU A CA 1
ATOM 624 C C . GLU A 1 82 ? -3.881 23.213 -9.865 1.00 59.03 82 GLU A C 1
ATOM 626 O O . GLU A 1 82 ? -3.804 24.273 -9.248 1.00 59.03 82 GLU A O 1
ATOM 631 N N . GLN A 1 83 ? -4.794 22.283 -9.544 1.00 56.28 83 GLN A N 1
ATOM 632 C CA . GLN A 1 83 ? -5.741 22.399 -8.422 1.00 56.28 83 GLN A CA 1
ATOM 633 C C . GLN A 1 83 ? -5.219 21.779 -7.110 1.00 56.28 83 GLN A C 1
ATOM 635 O O . GLN A 1 83 ? -5.702 22.128 -6.034 1.00 56.28 83 GLN A O 1
ATOM 640 N N . VAL A 1 84 ? -4.178 20.938 -7.166 1.00 51.94 84 VAL A N 1
ATOM 641 C CA . VAL A 1 84 ? -3.521 20.310 -5.992 1.00 51.94 84 VAL A CA 1
ATOM 642 C C . VAL A 1 84 ? -2.798 21.326 -5.087 1.00 51.94 84 VAL A C 1
ATOM 644 O O . VAL A 1 84 ? -2.418 20.997 -3.968 1.00 51.94 84 VAL A O 1
ATOM 647 N N . LEU A 1 85 ? -2.643 22.576 -5.536 1.00 53.56 85 LEU A N 1
ATOM 648 C CA . LEU A 1 85 ? -2.164 23.702 -4.722 1.00 53.56 85 LEU A CA 1
ATOM 649 C C . LEU A 1 85 ? -3.256 24.351 -3.845 1.00 53.56 85 LEU A C 1
ATOM 651 O O . LEU A 1 85 ? -2.962 25.310 -3.134 1.00 53.56 85 LEU A O 1
ATOM 655 N N . SER A 1 86 ? -4.497 23.855 -3.891 1.00 55.44 86 SER A N 1
ATOM 656 C CA . SER A 1 86 ? -5.571 24.232 -2.963 1.00 55.44 86 SER A CA 1
ATOM 657 C C . SER A 1 86 ? -5.765 23.160 -1.884 1.00 55.44 86 SER A C 1
ATOM 659 O O . SER A 1 86 ? -5.598 21.972 -2.158 1.00 55.44 86 SER A O 1
ATOM 661 N N . ASP A 1 87 ? -6.117 23.571 -0.660 1.00 56.97 87 ASP A N 1
ATOM 662 C CA . ASP A 1 87 ? -6.178 22.674 0.510 1.00 56.97 87 ASP A CA 1
ATOM 663 C C . ASP A 1 87 ? -7.246 21.555 0.396 1.00 56.97 87 ASP A C 1
ATOM 665 O O . ASP A 1 87 ? -7.151 20.539 1.087 1.00 56.97 87 ASP A O 1
ATOM 669 N N . ASP A 1 88 ? -8.225 21.690 -0.508 1.00 57.91 88 ASP A N 1
ATOM 670 C CA . ASP A 1 88 ? -9.329 20.738 -0.726 1.00 57.91 88 ASP A CA 1
ATOM 671 C C . ASP A 1 88 ? -9.068 19.765 -1.898 1.00 57.91 88 ASP A C 1
ATOM 673 O O . ASP A 1 88 ? -9.786 19.737 -2.908 1.00 57.91 88 ASP A O 1
ATOM 677 N N . ILE A 1 89 ? -8.055 18.903 -1.752 1.00 65.62 89 ILE A N 1
ATOM 678 C CA . ILE A 1 89 ? -7.795 17.805 -2.700 1.00 65.62 89 ILE A CA 1
ATOM 679 C C . ILE A 1 89 ? -8.882 16.729 -2.561 1.00 65.62 89 ILE A C 1
ATOM 681 O O . ILE A 1 89 ? -8.825 15.855 -1.692 1.00 65.62 89 ILE A O 1
ATOM 685 N N . SER A 1 90 ? -9.855 16.737 -3.472 1.00 76.12 90 SER A N 1
ATOM 686 C CA . SER A 1 90 ? -10.857 15.673 -3.582 1.00 76.12 90 SER A CA 1
ATOM 687 C C . SER A 1 90 ? -10.476 14.672 -4.665 1.00 76.12 90 SER A C 1
ATOM 689 O O . SER A 1 90 ? -10.200 15.052 -5.801 1.00 76.12 90 SER A O 1
ATOM 691 N N . ALA A 1 91 ? -10.570 13.372 -4.366 1.00 81.00 91 ALA A N 1
ATOM 692 C CA . ALA A 1 91 ? -10.313 12.319 -5.352 1.00 81.00 91 ALA A CA 1
ATOM 693 C C . ALA A 1 91 ? -11.199 12.436 -6.609 1.00 81.00 91 ALA A C 1
ATOM 695 O O . ALA A 1 91 ? -10.816 11.936 -7.660 1.00 81.00 91 ALA A O 1
ATOM 696 N N . LEU A 1 92 ? -12.351 13.117 -6.525 1.00 82.31 92 LEU A N 1
ATOM 697 C CA . LEU A 1 92 ? -13.234 13.417 -7.660 1.00 82.31 92 LEU A CA 1
ATOM 698 C C . LEU A 1 92 ? -12.626 14.374 -8.699 1.00 82.31 92 LEU A C 1
ATOM 700 O O . LEU A 1 92 ? -13.056 14.336 -9.849 1.00 82.31 92 LEU A O 1
ATOM 704 N N . GLN A 1 93 ? -11.657 15.211 -8.314 1.00 84.44 93 GLN A N 1
ATOM 705 C CA . GLN A 1 93 ? -10.993 16.181 -9.198 1.00 84.44 93 GLN A CA 1
ATOM 706 C C . GLN A 1 93 ? -9.947 15.527 -10.119 1.00 84.44 93 GLN A C 1
ATOM 708 O O . GLN A 1 93 ? -9.486 16.161 -11.069 1.00 84.44 93 GLN A O 1
ATOM 713 N N . PHE A 1 94 ? -9.572 14.267 -9.861 1.00 87.75 94 PHE A N 1
ATOM 714 C CA . PHE A 1 94 ? -8.645 13.526 -10.711 1.00 87.75 94 PHE A CA 1
ATOM 715 C C . PHE A 1 94 ? -9.283 13.166 -12.056 1.00 87.75 94 PHE A C 1
ATOM 717 O O . PHE A 1 94 ? -10.414 12.666 -12.125 1.00 87.75 94 PHE A O 1
ATOM 724 N N . LYS A 1 95 ? -8.516 13.327 -13.136 1.00 90.06 95 LYS A N 1
ATOM 725 C CA . LYS A 1 95 ? -8.944 13.029 -14.503 1.00 90.06 95 LYS A CA 1
ATOM 726 C C . LYS A 1 95 ? -8.969 11.511 -14.731 1.00 90.06 95 LYS A C 1
ATOM 728 O O . LYS A 1 95 ? -8.014 10.898 -15.201 1.00 90.06 95 LYS A O 1
ATOM 733 N N . GLY A 1 96 ? -10.078 10.878 -14.351 1.00 89.00 96 GLY A N 1
ATOM 734 C CA . GLY A 1 96 ? -10.189 9.414 -14.284 1.00 89.00 96 GLY A CA 1
ATOM 735 C C . GLY A 1 96 ? -9.919 8.666 -15.595 1.00 89.00 96 GLY A C 1
ATOM 736 O O . GLY A 1 96 ? -9.426 7.543 -15.553 1.00 89.00 96 GLY A O 1
ATOM 737 N N . GLU A 1 97 ? -10.216 9.273 -16.745 1.00 90.94 97 GLU A N 1
ATOM 738 C CA . GLU A 1 97 ? -9.968 8.668 -18.060 1.00 90.94 97 GLU A CA 1
ATOM 739 C C . GLU A 1 97 ? -8.469 8.666 -18.412 1.00 90.94 97 GLU A C 1
ATOM 741 O O . GLU A 1 97 ? -7.943 7.646 -18.860 1.00 90.94 97 GLU A O 1
ATOM 746 N N . GLU A 1 98 ? -7.748 9.746 -18.085 1.00 92.31 98 GLU A N 1
ATOM 747 C CA . GLU A 1 98 ? -6.287 9.813 -18.210 1.00 92.31 98 GLU A CA 1
ATOM 748 C C . GLU A 1 98 ? -5.606 8.822 -17.253 1.00 92.31 98 GLU A C 1
ATOM 750 O O . GLU A 1 98 ? -4.768 8.035 -17.694 1.00 92.31 98 GLU A O 1
ATOM 755 N N . LEU A 1 99 ? -6.024 8.761 -15.979 1.00 93.19 99 LEU A N 1
ATOM 756 C CA . LEU A 1 99 ? -5.496 7.787 -15.010 1.00 93.19 99 LEU A CA 1
ATOM 757 C C . LEU A 1 99 ? -5.646 6.337 -15.496 1.00 93.19 99 LEU A C 1
ATOM 759 O O . LEU A 1 99 ? -4.690 5.559 -15.414 1.00 93.19 99 LEU A O 1
ATOM 763 N N . ARG A 1 100 ? -6.816 5.979 -16.043 1.00 93.12 100 ARG A N 1
ATOM 764 C CA . ARG A 1 100 ? -7.040 4.653 -16.632 1.00 93.12 100 ARG A CA 1
ATOM 765 C C . ARG A 1 100 ? -6.128 4.418 -17.832 1.00 93.12 100 ARG A C 1
ATOM 767 O O . ARG A 1 100 ? -5.502 3.364 -17.914 1.00 93.12 100 ARG A O 1
ATOM 774 N N . SER A 1 101 ? -5.990 5.406 -18.719 1.00 93.44 101 SER A N 1
ATOM 775 C CA . SER A 1 101 ? -5.112 5.294 -19.887 1.00 93.44 101 SER A CA 1
ATOM 776 C C . SER A 1 101 ? -3.656 5.012 -19.487 1.00 93.44 101 SER A C 1
ATOM 778 O O . SER A 1 101 ? -3.033 4.121 -20.059 1.00 93.44 101 SER A O 1
ATOM 780 N N . ILE A 1 102 ? -3.139 5.665 -18.439 1.00 94.62 102 ILE A N 1
ATOM 781 C CA . ILE A 1 102 ? -1.778 5.444 -17.922 1.00 94.62 102 ILE A CA 1
ATOM 782 C C . ILE A 1 102 ? -1.651 4.044 -17.300 1.00 94.62 102 ILE A C 1
ATOM 784 O O . ILE A 1 102 ? -0.629 3.378 -17.484 1.00 94.62 102 ILE A O 1
ATOM 788 N N . ALA A 1 103 ? -2.681 3.582 -16.583 1.00 93.06 103 ALA A N 1
ATOM 789 C CA . ALA A 1 103 ? -2.714 2.266 -15.945 1.00 93.06 103 ALA A CA 1
ATOM 790 C C . ALA A 1 103 ? -2.791 1.096 -16.948 1.00 93.06 103 ALA A C 1
ATOM 792 O O . ALA A 1 103 ? -2.208 0.039 -16.699 1.00 93.06 103 ALA A O 1
ATOM 793 N N . GLU A 1 104 ? -3.496 1.273 -18.068 1.00 92.56 104 GLU A N 1
ATOM 794 C CA . GLU A 1 104 ? -3.710 0.246 -19.100 1.00 92.56 104 GLU A CA 1
ATOM 795 C C . GLU A 1 104 ? -2.656 0.276 -20.223 1.00 92.56 104 GLU A C 1
ATOM 797 O O . GLU A 1 104 ? -2.498 -0.701 -20.960 1.00 92.56 104 GLU A O 1
ATOM 802 N N . ASN A 1 105 ? -1.890 1.366 -20.354 1.00 91.81 105 ASN A N 1
ATOM 803 C CA . ASN A 1 105 ? -0.873 1.514 -21.391 1.00 91.81 105 ASN A CA 1
ATOM 804 C C . ASN A 1 105 ? 0.251 0.470 -21.241 1.00 91.81 105 ASN A C 1
ATOM 806 O O . ASN A 1 105 ? 1.021 0.474 -20.276 1.00 91.81 105 ASN A O 1
ATOM 810 N N . SER A 1 106 ? 0.416 -0.386 -22.253 1.00 90.25 106 SER A N 1
ATOM 811 C CA . SER A 1 106 ? 1.435 -1.445 -22.286 1.00 90.25 106 SER A CA 1
ATOM 812 C C . SER A 1 106 ? 2.879 -0.928 -22.193 1.00 90.25 106 SER A C 1
ATOM 814 O O . SER A 1 106 ? 3.759 -1.652 -21.725 1.00 90.25 106 SER A O 1
ATOM 816 N N . ARG A 1 107 ? 3.129 0.336 -22.565 1.00 89.94 107 ARG A N 1
ATOM 817 C CA . ARG A 1 107 ? 4.413 1.026 -22.358 1.00 89.94 107 ARG A CA 1
ATOM 818 C C . ARG A 1 107 ? 4.662 1.332 -20.878 1.00 89.94 107 ARG A C 1
ATOM 820 O O . ARG A 1 107 ? 5.804 1.259 -20.426 1.00 89.94 107 ARG A O 1
ATOM 827 N N . TYR A 1 108 ? 3.614 1.668 -20.125 1.00 91.50 108 TYR A N 1
ATOM 828 C CA . TYR A 1 108 ? 3.706 2.150 -18.744 1.00 91.50 108 TYR A CA 1
ATOM 829 C C . TYR A 1 108 ? 3.390 1.099 -17.682 1.00 91.50 108 TYR A C 1
ATOM 831 O O . TYR A 1 108 ? 3.812 1.288 -16.545 1.00 91.50 108 TYR A O 1
ATOM 839 N N . GLY A 1 109 ? 2.760 -0.029 -18.018 1.00 85.94 109 GLY A N 1
ATOM 840 C CA . GLY A 1 109 ? 2.311 -1.037 -17.044 1.00 85.94 109 GLY A CA 1
ATOM 841 C C . GLY A 1 109 ? 3.382 -1.604 -16.089 1.00 85.94 109 GLY A C 1
ATOM 842 O O . GLY A 1 109 ? 3.037 -2.112 -15.030 1.00 85.94 109 GLY A O 1
ATOM 843 N N . SER A 1 110 ? 4.683 -1.483 -16.403 1.00 86.25 110 SER A N 1
ATOM 844 C CA . SER A 1 110 ? 5.791 -1.853 -15.488 1.00 86.25 110 SER A CA 1
ATOM 845 C C . SER A 1 110 ? 6.381 -0.685 -14.673 1.00 86.25 110 SER A C 1
ATOM 847 O O . SER A 1 110 ? 7.444 -0.824 -14.056 1.00 86.25 110 SER A O 1
ATOM 849 N N . THR A 1 111 ? 5.746 0.489 -14.708 1.00 92.12 111 THR A N 1
ATOM 850 C CA . THR A 1 111 ? 6.172 1.700 -13.990 1.00 92.12 111 THR A CA 1
ATOM 851 C C . THR A 1 111 ? 5.416 1.861 -12.665 1.00 92.12 111 THR A C 1
ATOM 853 O O . THR A 1 111 ? 4.238 1.507 -12.581 1.00 92.12 111 THR A O 1
ATOM 856 N N . PRO A 1 112 ? 6.041 2.459 -11.631 1.00 91.06 112 PRO A N 1
ATOM 857 C CA . PRO A 1 112 ? 5.329 2.845 -10.411 1.00 91.06 112 PRO A CA 1
ATOM 858 C C . PRO A 1 112 ? 4.181 3.831 -10.672 1.00 91.06 112 PRO A C 1
ATOM 860 O O . PRO A 1 112 ? 3.185 3.812 -9.950 1.00 91.06 112 PRO A O 1
ATOM 863 N N . SER A 1 113 ? 4.299 4.664 -11.712 1.00 93.38 113 SER A N 1
ATOM 864 C CA . SER A 1 113 ? 3.286 5.651 -12.088 1.00 93.38 113 SER A CA 1
ATOM 865 C C . SER A 1 113 ? 1.988 4.990 -12.555 1.00 93.38 113 SER A C 1
ATOM 867 O O . SER A 1 113 ? 0.936 5.346 -12.047 1.00 93.38 113 SER A O 1
ATOM 869 N N . ALA A 1 114 ? 2.043 3.968 -13.418 1.00 94.38 114 ALA A N 1
ATOM 870 C CA . ALA A 1 114 ? 0.851 3.218 -13.842 1.00 94.38 114 ALA A CA 1
ATOM 871 C C . ALA A 1 114 ? 0.151 2.504 -12.674 1.00 94.38 114 ALA A C 1
ATOM 873 O O . ALA A 1 114 ? -1.073 2.537 -12.553 1.00 94.38 114 ALA A O 1
ATOM 874 N N . ALA A 1 115 ? 0.931 1.917 -11.763 1.00 93.56 115 ALA A N 1
ATOM 875 C CA . ALA A 1 115 ? 0.394 1.281 -10.563 1.00 93.56 115 ALA A CA 1
ATOM 876 C C . ALA A 1 115 ? -0.247 2.308 -9.600 1.00 93.56 115 ALA A C 1
ATOM 878 O O . ALA A 1 115 ? -1.277 2.032 -8.986 1.00 93.56 115 ALA A O 1
ATOM 879 N N . THR A 1 116 ? 0.315 3.518 -9.515 1.00 93.31 116 THR A N 1
ATOM 880 C CA . THR A 1 116 ? -0.260 4.638 -8.752 1.00 93.31 116 THR A CA 1
ATOM 881 C C . THR A 1 116 ? -1.511 5.199 -9.432 1.00 93.31 116 THR A C 1
ATOM 883 O O . THR A 1 116 ? -2.499 5.452 -8.750 1.00 93.31 116 THR A O 1
ATOM 886 N N . ALA A 1 117 ? -1.518 5.323 -10.762 1.00 95.19 117 ALA A N 1
ATOM 887 C CA . ALA A 1 117 ? -2.667 5.776 -11.540 1.00 95.19 117 ALA A CA 1
ATOM 888 C C . ALA A 1 117 ? -3.885 4.868 -11.311 1.00 95.19 117 ALA A C 1
ATOM 890 O O . ALA A 1 117 ? -4.968 5.357 -11.000 1.00 95.19 117 ALA A O 1
ATOM 891 N N . ARG A 1 118 ? -3.669 3.544 -11.336 1.00 95.38 118 ARG A N 1
ATOM 892 C CA . ARG A 1 118 ? -4.680 2.526 -11.009 1.00 95.38 118 ARG A CA 1
ATOM 893 C C . ARG A 1 118 ? -5.254 2.691 -9.597 1.00 95.38 118 ARG A C 1
ATOM 895 O O . ARG A 1 118 ? -6.462 2.566 -9.411 1.00 95.38 118 ARG A O 1
ATOM 902 N N . LEU A 1 119 ? -4.409 2.998 -8.607 1.00 95.25 119 LEU A N 1
ATOM 903 C CA . LEU A 1 119 ? -4.866 3.276 -7.242 1.00 95.25 119 LEU A CA 1
ATOM 904 C C . LEU A 1 119 ? -5.738 4.538 -7.193 1.00 95.25 119 LEU A C 1
ATOM 906 O O . LEU A 1 119 ? -6.820 4.512 -6.618 1.00 95.25 119 LEU A O 1
ATOM 910 N N . LEU A 1 120 ? -5.274 5.642 -7.784 1.00 94.56 120 LEU A N 1
ATOM 911 C CA . LEU A 1 120 ? -6.002 6.913 -7.769 1.00 94.56 120 LEU A CA 1
ATOM 912 C C . LEU A 1 120 ? -7.330 6.816 -8.531 1.00 94.56 120 LEU A C 1
ATOM 914 O O . LEU A 1 120 ? -8.329 7.370 -8.077 1.00 94.56 120 LEU A O 1
ATOM 918 N N . GLU A 1 121 ? -7.372 6.055 -9.628 1.00 94.50 121 GLU A N 1
ATOM 919 C CA . GLU A 1 121 ? -8.612 5.741 -10.336 1.00 94.50 121 GLU A CA 1
ATOM 920 C C . GLU A 1 121 ? -9.581 4.975 -9.425 1.00 94.50 121 GLU A C 1
ATOM 922 O O . GLU A 1 121 ? -10.743 5.360 -9.317 1.00 94.50 121 GLU A O 1
ATOM 927 N N . ALA A 1 122 ? -9.109 3.947 -8.711 1.00 95.25 122 ALA A N 1
ATOM 928 C CA . ALA A 1 122 ? -9.930 3.192 -7.766 1.00 95.25 122 ALA A CA 1
ATOM 929 C C . ALA A 1 122 ? -10.494 4.081 -6.644 1.00 95.25 122 ALA A C 1
ATOM 931 O O . ALA A 1 122 ? -11.683 4.007 -6.333 1.00 95.25 122 ALA A O 1
ATOM 932 N N . LEU A 1 123 ? -9.676 4.978 -6.081 1.00 93.38 123 LEU A N 1
ATOM 933 C CA . LEU A 1 123 ? -10.112 5.939 -5.063 1.00 93.38 123 LEU A CA 1
ATOM 934 C C . LEU A 1 123 ? -11.138 6.941 -5.615 1.00 93.38 123 LEU A C 1
ATOM 936 O O . LEU A 1 123 ? -12.139 7.211 -4.948 1.00 93.38 123 LEU A O 1
ATOM 940 N N . ARG A 1 124 ? -10.950 7.428 -6.850 1.00 93.38 124 ARG A N 1
ATOM 941 C CA . ARG A 1 124 ? -11.929 8.261 -7.569 1.00 93.38 124 ARG A CA 1
ATOM 942 C C . ARG A 1 124 ? -13.236 7.504 -7.821 1.00 93.38 124 ARG A C 1
ATOM 944 O O . ARG A 1 124 ? -14.302 8.084 -7.644 1.00 93.38 124 ARG A O 1
ATOM 951 N N . LEU A 1 125 ? -13.181 6.226 -8.209 1.00 94.06 125 LEU A N 1
ATOM 952 C CA . LEU A 1 125 ? -14.369 5.385 -8.411 1.00 94.06 125 LEU A CA 1
ATOM 953 C C . LEU A 1 125 ? -15.180 5.260 -7.117 1.00 94.06 125 LEU A C 1
ATOM 955 O O . LEU A 1 125 ? -16.388 5.485 -7.149 1.00 94.06 125 LEU A O 1
ATOM 959 N N . VAL A 1 126 ? -14.531 4.996 -5.974 1.00 93.19 126 VAL A N 1
ATOM 960 C CA . VAL A 1 126 ? -15.236 4.978 -4.681 1.00 93.19 126 VAL A CA 1
ATOM 961 C C . VAL A 1 126 ? -15.808 6.356 -4.334 1.00 93.19 126 VAL A C 1
ATOM 963 O O . VAL A 1 126 ? -16.972 6.444 -3.951 1.00 93.19 126 VAL A O 1
ATOM 966 N N . ALA A 1 127 ? -15.040 7.436 -4.512 1.00 90.56 127 ALA A N 1
ATOM 967 C CA . ALA A 1 127 ? -15.519 8.798 -4.252 1.00 90.56 127 ALA A CA 1
ATOM 968 C C . ALA A 1 127 ? -16.707 9.200 -5.152 1.00 90.56 127 ALA A C 1
ATOM 970 O O . ALA A 1 127 ? -17.575 9.955 -4.727 1.00 90.56 127 ALA A O 1
ATOM 971 N N . ALA A 1 128 ? -16.786 8.650 -6.368 1.00 91.44 128 ALA A N 1
ATOM 972 C CA . ALA A 1 128 ? -17.898 8.818 -7.306 1.00 91.44 128 ALA A CA 1
ATOM 973 C C . ALA A 1 128 ? -19.096 7.881 -7.034 1.00 91.44 128 ALA A C 1
ATOM 975 O O . ALA A 1 128 ? -19.976 7.748 -7.884 1.00 91.44 128 ALA A O 1
ATOM 976 N N . GLY A 1 129 ? -19.124 7.188 -5.890 1.00 91.75 129 GLY A N 1
ATOM 977 C CA . GLY A 1 129 ? -20.182 6.241 -5.521 1.00 91.75 129 GLY A CA 1
ATOM 978 C C . GLY A 1 129 ? -20.126 4.895 -6.256 1.00 91.75 129 GLY A C 1
ATOM 979 O O . GLY A 1 129 ? -20.946 4.018 -5.988 1.00 91.75 129 GLY A O 1
ATOM 980 N N . GLN A 1 130 ? -19.146 4.673 -7.139 1.00 94.25 130 GLN A N 1
ATOM 981 C CA . GLN A 1 130 ? -18.915 3.399 -7.836 1.00 94.25 130 GLN A CA 1
ATOM 982 C C . GLN A 1 130 ? -18.078 2.454 -6.960 1.00 94.25 130 GLN A C 1
ATOM 984 O O . GLN A 1 130 ? -17.038 1.927 -7.358 1.00 94.25 130 GLN A O 1
ATOM 989 N N . GLU A 1 131 ? -18.533 2.274 -5.720 1.00 91.94 131 GLU A N 1
ATOM 990 C CA . GLU A 1 131 ? -17.746 1.679 -4.644 1.00 91.94 131 GLU A CA 1
ATOM 991 C C . GLU A 1 131 ? -17.387 0.211 -4.907 1.00 91.94 131 GLU A C 1
ATOM 993 O O . GLU A 1 131 ? -16.260 -0.189 -4.642 1.00 91.94 131 GLU A O 1
ATOM 998 N N . SER A 1 132 ? -18.281 -0.574 -5.515 1.00 95.00 132 SER A N 1
ATOM 999 C CA . SER A 1 132 ? -18.000 -1.966 -5.900 1.00 95.00 132 SER A CA 1
ATOM 1000 C C . SER A 1 132 ? -16.862 -2.091 -6.920 1.00 95.00 132 SER A C 1
ATOM 1002 O O . SER A 1 132 ? -16.013 -2.971 -6.784 1.00 95.00 132 SER A O 1
ATOM 1004 N N . ALA A 1 133 ? -16.810 -1.199 -7.914 1.00 95.12 133 ALA A N 1
ATOM 1005 C CA . ALA A 1 133 ? -15.750 -1.180 -8.919 1.00 95.12 133 ALA A CA 1
ATOM 1006 C C . ALA A 1 133 ? -14.411 -0.743 -8.307 1.00 95.12 133 ALA A C 1
ATOM 1008 O O . ALA A 1 133 ? -13.388 -1.388 -8.531 1.00 95.12 133 ALA A O 1
ATOM 1009 N N . GLY A 1 134 ? -14.425 0.312 -7.484 1.00 95.12 134 GLY A N 1
ATOM 1010 C CA . GLY A 1 134 ? -13.234 0.770 -6.771 1.00 95.12 134 GLY A CA 1
ATOM 1011 C C . GLY A 1 134 ? -12.683 -0.282 -5.801 1.00 95.12 134 GLY A C 1
ATOM 1012 O O . GLY A 1 134 ? -11.481 -0.535 -5.799 1.00 95.12 134 GLY A O 1
ATOM 1013 N N . PHE A 1 135 ? -13.551 -0.958 -5.038 1.00 96.81 135 PHE A N 1
ATOM 1014 C CA . PHE A 1 135 ? -13.148 -2.033 -4.125 1.00 96.81 135 PHE A CA 1
ATOM 1015 C C . PHE A 1 135 ? -12.514 -3.197 -4.884 1.00 96.81 135 PHE A C 1
ATOM 1017 O O . PHE A 1 135 ? -11.405 -3.577 -4.537 1.00 96.81 135 PHE A O 1
ATOM 1024 N N . ALA A 1 136 ? -13.126 -3.694 -5.964 1.00 97.25 136 ALA A N 1
ATOM 1025 C CA . ALA A 1 136 ? -12.560 -4.800 -6.743 1.00 97.25 136 ALA A CA 1
ATOM 1026 C C . ALA A 1 136 ? -11.131 -4.509 -7.257 1.00 97.25 136 ALA A C 1
ATOM 1028 O O . ALA A 1 136 ? -10.287 -5.407 -7.309 1.00 97.25 136 ALA A O 1
ATOM 1029 N N . VAL A 1 137 ? -10.828 -3.250 -7.602 1.00 96.31 137 VAL A N 1
ATOM 1030 C CA . VAL A 1 137 ? -9.464 -2.832 -7.968 1.00 96.31 137 VAL A CA 1
ATOM 1031 C C . VAL A 1 137 ? -8.537 -2.809 -6.747 1.00 96.31 137 VAL A C 1
ATOM 1033 O O . VAL A 1 137 ? -7.440 -3.364 -6.822 1.00 96.31 137 VAL A O 1
ATOM 1036 N N . LEU A 1 138 ? -8.964 -2.219 -5.624 1.00 97.62 138 LEU A N 1
ATOM 1037 C CA . LEU A 1 138 ? -8.174 -2.170 -4.385 1.00 97.62 138 LEU A CA 1
ATOM 1038 C C . LEU A 1 138 ? -7.888 -3.569 -3.816 1.00 97.62 138 LEU A C 1
ATOM 1040 O O . LEU A 1 138 ? -6.774 -3.819 -3.365 1.00 97.62 138 LEU A O 1
ATOM 1044 N N . GLU A 1 139 ? -8.850 -4.491 -3.871 1.00 97.62 139 GLU A N 1
ATOM 1045 C CA . GLU A 1 139 ? -8.719 -5.869 -3.377 1.00 97.62 139 GLU A CA 1
ATOM 1046 C C . GLU A 1 139 ? -7.663 -6.637 -4.182 1.00 97.62 139 GLU A C 1
ATOM 1048 O O . GLU A 1 139 ? -6.757 -7.245 -3.608 1.00 97.62 139 GLU A O 1
ATOM 1053 N N . GLY A 1 140 ? -7.693 -6.515 -5.516 1.00 96.25 140 GLY A N 1
ATOM 1054 C CA . GLY A 1 140 ? -6.647 -7.063 -6.383 1.00 96.25 140 GLY A CA 1
ATOM 1055 C C . GLY A 1 140 ? -5.259 -6.477 -6.094 1.00 96.25 140 GLY A C 1
ATOM 1056 O O . GLY A 1 140 ? -4.266 -7.203 -6.112 1.00 96.25 140 GLY A O 1
ATOM 1057 N N . MET A 1 141 ? -5.177 -5.182 -5.770 1.00 96.19 141 MET A N 1
ATOM 1058 C CA . MET A 1 141 ? -3.915 -4.520 -5.414 1.00 96.19 141 MET A CA 1
ATOM 1059 C C . MET A 1 141 ? -3.407 -4.903 -4.015 1.00 96.19 141 MET A C 1
ATOM 1061 O O . MET A 1 141 ? -2.203 -5.037 -3.830 1.00 96.19 141 MET A O 1
ATOM 1065 N N . ALA A 1 142 ? -4.292 -5.127 -3.040 1.00 96.81 142 ALA A N 1
ATOM 1066 C CA . ALA A 1 142 ? -3.940 -5.610 -1.702 1.00 96.81 142 ALA A CA 1
ATOM 1067 C C . ALA A 1 142 ? -3.465 -7.079 -1.708 1.00 96.81 142 ALA A C 1
ATOM 1069 O O . ALA A 1 142 ? -2.633 -7.486 -0.885 1.00 96.81 142 ALA A O 1
ATOM 1070 N N . ALA A 1 143 ? -3.964 -7.884 -2.651 1.00 95.75 143 ALA A N 1
ATOM 1071 C CA . ALA A 1 143 ? -3.502 -9.249 -2.881 1.00 95.75 143 ALA A CA 1
ATOM 1072 C C . ALA A 1 143 ? -2.108 -9.308 -3.544 1.00 95.75 143 ALA A C 1
ATOM 1074 O O . ALA A 1 143 ? -1.316 -10.196 -3.215 1.00 95.75 143 ALA A O 1
ATOM 1075 N N . ASP A 1 144 ? -1.771 -8.360 -4.426 1.00 92.38 144 ASP A N 1
ATOM 1076 C CA . ASP A 1 144 ? -0.492 -8.348 -5.145 1.00 92.38 144 ASP A CA 1
ATOM 1077 C C . ASP A 1 144 ? 0.706 -7.958 -4.255 1.00 92.38 144 ASP A C 1
ATOM 1079 O O . ASP A 1 144 ? 1.072 -6.795 -4.097 1.00 92.38 144 ASP A O 1
ATOM 1083 N N . SER A 1 145 ? 1.395 -8.969 -3.725 1.00 90.00 145 SER A N 1
ATOM 1084 C CA . SER A 1 145 ? 2.611 -8.790 -2.920 1.00 90.00 145 SER A CA 1
ATOM 1085 C C . SER A 1 145 ? 3.838 -8.306 -3.724 1.00 90.00 145 SER A C 1
ATOM 1087 O O . SER A 1 145 ? 4.894 -8.109 -3.123 1.00 90.00 145 SER A O 1
ATOM 1089 N N . SER A 1 146 ? 3.751 -8.119 -5.051 1.00 89.94 146 SER A N 1
ATOM 1090 C CA . SER A 1 146 ? 4.890 -7.698 -5.889 1.00 89.94 146 SER A CA 1
ATOM 1091 C C . SER A 1 146 ? 5.347 -6.258 -5.618 1.00 89.94 146 SER A C 1
ATOM 1093 O O . SER A 1 146 ? 6.525 -5.937 -5.792 1.00 89.94 146 SER A O 1
ATOM 1095 N N . ASN A 1 147 ? 4.441 -5.404 -5.131 1.00 89.56 147 ASN A N 1
ATOM 1096 C CA . ASN A 1 147 ? 4.734 -4.054 -4.659 1.00 89.56 147 ASN A CA 1
ATOM 1097 C C . ASN A 1 147 ? 4.163 -3.861 -3.238 1.00 89.56 147 ASN A C 1
ATOM 1099 O O . ASN A 1 147 ? 3.051 -3.347 -3.085 1.00 89.56 147 ASN A O 1
ATOM 1103 N N . PRO A 1 148 ? 4.898 -4.256 -2.178 1.00 92.62 148 PRO A N 1
ATOM 1104 C CA . PRO A 1 148 ? 4.350 -4.339 -0.823 1.00 92.62 148 PRO A CA 1
ATOM 1105 C C . PRO A 1 148 ? 3.904 -2.987 -0.254 1.00 92.62 148 PRO A C 1
ATOM 1107 O O . PRO A 1 148 ? 2.945 -2.944 0.507 1.00 92.62 148 PRO A O 1
ATOM 1110 N N . VAL A 1 149 ? 4.536 -1.874 -0.647 1.00 92.81 149 VAL A N 1
ATOM 1111 C CA . VAL A 1 149 ? 4.125 -0.526 -0.209 1.00 92.81 149 VAL A CA 1
ATOM 1112 C C . VAL A 1 149 ? 2.772 -0.140 -0.813 1.00 92.81 149 VAL A C 1
ATOM 1114 O O . VAL A 1 149 ? 1.929 0.438 -0.128 1.00 92.81 149 VAL A O 1
ATOM 1117 N N . LEU A 1 150 ? 2.543 -0.477 -2.085 1.00 93.69 150 LEU A N 1
ATOM 1118 C CA . LEU A 1 150 ? 1.283 -0.185 -2.767 1.00 93.69 150 LEU A CA 1
ATOM 1119 C C . LEU A 1 150 ? 0.156 -1.121 -2.311 1.00 93.69 150 LEU A C 1
ATOM 1121 O O . LEU A 1 150 ? -0.961 -0.656 -2.092 1.00 93.69 150 LEU A O 1
ATOM 1125 N N . ALA A 1 151 ? 0.461 -2.402 -2.093 1.00 96.56 151 ALA A N 1
ATOM 1126 C CA . ALA A 1 151 ? -0.470 -3.365 -1.512 1.00 96.56 151 ALA A CA 1
ATOM 1127 C C . ALA A 1 151 ? -0.878 -2.975 -0.084 1.00 96.56 151 ALA A C 1
ATOM 1129 O O . ALA A 1 151 ? -2.062 -3.002 0.245 1.00 96.56 151 ALA A O 1
ATOM 1130 N N . ALA A 1 152 ? 0.076 -2.521 0.739 1.00 97.38 152 ALA A N 1
ATOM 1131 C CA . ALA A 1 152 ? -0.197 -1.998 2.074 1.00 97.38 152 ALA A CA 1
ATOM 1132 C C . ALA A 1 152 ? -1.087 -0.747 2.024 1.00 97.38 152 ALA A C 1
ATOM 1134 O O . ALA A 1 152 ? -2.015 -0.629 2.819 1.00 97.38 152 ALA A O 1
ATOM 1135 N N . ARG A 1 153 ? -0.869 0.157 1.058 1.00 96.44 153 ARG A N 1
ATOM 1136 C CA . ARG A 1 153 ? -1.747 1.318 0.851 1.00 96.44 153 ARG A CA 1
ATOM 1137 C C . ARG A 1 153 ? -3.169 0.903 0.457 1.00 96.44 153 ARG A C 1
ATOM 1139 O O . ARG A 1 153 ? -4.122 1.412 1.036 1.00 96.44 153 ARG A O 1
ATOM 1146 N N . ALA A 1 154 ? -3.321 -0.019 -0.494 1.00 97.62 154 ALA A N 1
ATOM 1147 C CA . ALA A 1 154 ? -4.632 -0.498 -0.934 1.00 97.62 154 ALA A CA 1
ATOM 1148 C C . ALA A 1 154 ? -5.393 -1.229 0.189 1.00 97.62 154 ALA A C 1
ATOM 1150 O O . ALA A 1 154 ? -6.584 -0.990 0.387 1.00 97.62 154 ALA A O 1
ATOM 1151 N N . ALA A 1 155 ? -4.694 -2.053 0.977 1.00 98.31 155 ALA A N 1
ATOM 1152 C CA . ALA A 1 155 ? -5.254 -2.702 2.159 1.00 98.31 155 ALA A CA 1
ATOM 1153 C C . ALA A 1 155 ? -5.659 -1.681 3.240 1.00 98.31 155 ALA A C 1
ATOM 1155 O O . ALA A 1 155 ? -6.760 -1.772 3.772 1.00 98.31 155 ALA A O 1
ATOM 1156 N N . ALA A 1 156 ? -4.834 -0.664 3.518 1.00 97.94 156 ALA A N 1
ATOM 1157 C CA . ALA A 1 156 ? -5.160 0.404 4.469 1.00 97.94 156 ALA A CA 1
ATOM 1158 C C . ALA A 1 156 ? -6.407 1.217 4.062 1.00 97.94 156 ALA A C 1
ATOM 1160 O O . ALA A 1 156 ? -7.232 1.556 4.912 1.00 97.94 156 ALA A O 1
ATOM 1161 N N . GLU A 1 157 ? -6.575 1.500 2.767 1.00 96.69 157 GLU A N 1
ATOM 1162 C CA . GLU A 1 157 ? -7.767 2.159 2.212 1.00 96.69 157 GLU A CA 1
ATOM 1163 C C . GLU A 1 157 ? -9.032 1.306 2.388 1.00 96.69 157 GLU A C 1
ATOM 1165 O O . GLU A 1 157 ? -10.053 1.809 2.860 1.00 96.69 157 GLU A O 1
ATOM 1170 N N . LEU A 1 158 ? -8.968 0.009 2.062 1.00 98.12 158 LEU A N 1
ATOM 1171 C CA . LEU A 1 158 ? -10.077 -0.926 2.285 1.00 98.12 158 LEU A CA 1
ATOM 1172 C C . LEU A 1 158 ? -10.426 -1.029 3.772 1.00 98.12 158 LEU A C 1
ATOM 1174 O O . LEU A 1 158 ? -11.590 -0.876 4.143 1.00 98.12 158 LEU A O 1
ATOM 1178 N N . ALA A 1 159 ? -9.420 -1.224 4.625 1.00 98.00 159 ALA A N 1
ATOM 1179 C CA . ALA A 1 159 ? -9.593 -1.349 6.065 1.00 98.00 159 ALA A CA 1
ATOM 1180 C C . ALA A 1 159 ? -10.273 -0.111 6.667 1.00 98.00 159 ALA A C 1
ATOM 1182 O O . ALA A 1 159 ? -11.275 -0.234 7.370 1.00 98.00 159 ALA A O 1
ATOM 1183 N N . SER A 1 160 ? -9.794 1.087 6.311 1.00 96.56 160 SER A N 1
ATOM 1184 C CA . SER A 1 160 ? -10.372 2.362 6.755 1.00 96.56 160 SER A CA 1
ATOM 1185 C C . SER A 1 160 ? -11.841 2.507 6.342 1.00 96.56 160 SER A C 1
ATOM 1187 O O . SER A 1 160 ? -12.673 2.950 7.132 1.00 96.56 160 SER A O 1
ATOM 1189 N N . ARG A 1 161 ? -12.200 2.083 5.123 1.00 95.44 161 ARG A N 1
ATOM 1190 C CA . ARG A 1 161 ? -13.589 2.122 4.632 1.00 95.44 161 ARG A CA 1
ATOM 1191 C C . ARG A 1 161 ? -14.484 1.096 5.325 1.00 95.44 161 ARG A C 1
ATOM 1193 O O . ARG A 1 161 ? -15.643 1.400 5.601 1.00 95.44 161 ARG A O 1
ATOM 1200 N N . TYR A 1 162 ? -13.964 -0.083 5.663 1.00 97.56 162 TYR A N 1
ATOM 1201 C CA . TYR A 1 162 ? -14.696 -1.052 6.480 1.00 97.56 162 TYR A CA 1
ATOM 1202 C C . TYR A 1 162 ? -14.899 -0.562 7.925 1.00 97.56 162 TYR A C 1
ATOM 1204 O O . TYR A 1 162 ? -16.006 -0.710 8.439 1.00 97.56 162 TYR A O 1
ATOM 1212 N N . MET A 1 163 ? -13.935 0.152 8.529 1.00 95.56 163 MET A N 1
ATOM 1213 C C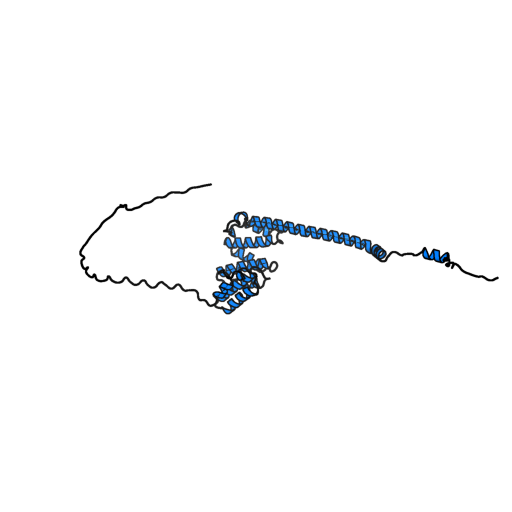A . MET A 1 163 ? -14.141 0.831 9.824 1.00 95.56 163 MET A CA 1
ATOM 1214 C C . MET A 1 163 ? -15.242 1.900 9.751 1.00 95.56 163 MET A C 1
ATOM 1216 O O . MET A 1 163 ? -16.111 1.948 10.619 1.00 95.56 163 MET A O 1
ATOM 1220 N N . LEU A 1 164 ? -15.275 2.725 8.694 1.00 93.38 164 LEU A N 1
ATOM 1221 C CA . LEU A 1 164 ? -16.354 3.709 8.486 1.00 93.38 164 LEU A CA 1
ATOM 1222 C C . LEU A 1 164 ? -17.739 3.048 8.362 1.00 93.38 164 LEU A C 1
ATOM 1224 O O . LEU A 1 164 ? -18.742 3.613 8.798 1.00 93.38 164 LEU A O 1
ATOM 1228 N N . ARG A 1 165 ? -17.792 1.832 7.807 1.00 94.69 165 ARG A N 1
ATOM 1229 C CA . ARG A 1 165 ? -18.996 0.990 7.714 1.00 94.69 165 ARG A CA 1
ATOM 1230 C C . ARG A 1 165 ? -19.312 0.210 9.001 1.00 94.69 165 ARG A C 1
ATOM 1232 O O . ARG A 1 165 ? -20.349 -0.446 9.044 1.00 94.69 165 ARG A O 1
ATOM 1239 N N . LYS A 1 166 ? -18.460 0.291 10.032 1.00 95.69 166 LYS A N 1
ATOM 1240 C CA . LYS A 1 166 ? -18.514 -0.506 11.277 1.00 95.69 166 LYS A CA 1
ATOM 1241 C C . LYS A 1 166 ? -18.446 -2.024 11.049 1.00 95.69 166 LYS A C 1
ATOM 1243 O O . LYS A 1 166 ? -18.989 -2.803 11.826 1.00 95.69 166 LYS A O 1
ATOM 1248 N N . ASP A 1 167 ? -17.781 -2.442 9.973 1.00 97.44 167 ASP A N 1
ATOM 1249 C CA . ASP A 1 167 ? -17.420 -3.839 9.716 1.00 97.44 167 ASP A CA 1
ATOM 1250 C C . ASP A 1 167 ? -16.004 -4.079 10.257 1.00 97.44 167 ASP A C 1
ATOM 1252 O O . ASP A 1 167 ? -15.016 -4.150 9.520 1.00 97.44 167 ASP A O 1
ATOM 1256 N N . ASP A 1 168 ? -15.908 -4.134 11.586 1.00 96.69 168 ASP A N 1
ATOM 1257 C CA . ASP A 1 168 ? -14.635 -4.253 12.301 1.00 96.69 168 ASP A CA 1
ATOM 1258 C C . ASP A 1 168 ? -13.907 -5.569 11.975 1.00 96.69 168 ASP A C 1
ATOM 1260 O O . ASP A 1 168 ? -12.677 -5.628 12.007 1.00 96.69 168 ASP A O 1
ATOM 1264 N N . ALA A 1 169 ? -14.649 -6.613 11.587 1.00 97.75 169 ALA A N 1
ATOM 1265 C CA . ALA A 1 169 ? -14.093 -7.896 11.170 1.00 97.75 169 ALA A CA 1
ATOM 1266 C C . ALA A 1 169 ? -13.296 -7.766 9.862 1.00 97.75 169 ALA A C 1
ATOM 1268 O O . ALA A 1 169 ? -12.119 -8.137 9.824 1.00 97.75 169 ALA A O 1
ATOM 1269 N N . LYS A 1 170 ? -13.892 -7.182 8.810 1.00 97.62 170 LYS A N 1
ATOM 1270 C CA . LYS A 1 170 ? -13.175 -6.927 7.550 1.00 97.62 170 LYS A CA 1
ATOM 1271 C C . LYS A 1 170 ? -12.113 -5.845 7.683 1.00 97.62 170 LYS A C 1
ATOM 1273 O O . LYS A 1 170 ? -11.057 -5.946 7.061 1.00 97.62 170 LYS A O 1
ATOM 1278 N N . ALA A 1 171 ? -12.348 -4.830 8.512 1.00 98.31 171 ALA A N 1
ATOM 1279 C CA . ALA A 1 171 ? -11.320 -3.845 8.822 1.00 98.31 171 ALA A CA 1
ATOM 1280 C C . ALA A 1 171 ? -10.076 -4.510 9.432 1.00 98.31 171 ALA A C 1
ATOM 1282 O O . ALA A 1 171 ? -8.959 -4.263 8.980 1.00 98.31 171 ALA A O 1
ATOM 1283 N N . ALA A 1 172 ? -10.262 -5.398 10.413 1.00 98.44 172 ALA A N 1
ATOM 1284 C CA . ALA A 1 172 ? -9.167 -6.128 11.038 1.00 98.44 172 ALA A CA 1
ATOM 1285 C C . ALA A 1 172 ? -8.459 -7.088 10.067 1.00 98.44 172 ALA A C 1
ATOM 1287 O O . ALA A 1 172 ? -7.242 -7.233 10.159 1.00 98.44 172 ALA A O 1
ATOM 1288 N N . GLU A 1 173 ? -9.176 -7.722 9.134 1.00 98.38 173 GLU A N 1
ATOM 1289 C CA . GLU A 1 173 ? -8.583 -8.544 8.067 1.00 98.38 173 GLU A CA 1
ATOM 1290 C C . GLU A 1 173 ? -7.604 -7.725 7.211 1.00 98.38 173 GLU A C 1
ATOM 1292 O O . GLU A 1 173 ? -6.423 -8.067 7.105 1.00 98.38 173 GLU A O 1
ATOM 1297 N N . TYR A 1 174 ? -8.054 -6.589 6.671 1.00 98.50 174 TYR A N 1
ATOM 1298 C CA . TYR A 1 174 ? -7.209 -5.748 5.824 1.00 98.50 174 TYR A CA 1
ATOM 1299 C C . TYR A 1 174 ? -6.095 -5.025 6.601 1.00 98.50 174 TYR A C 1
ATOM 1301 O O . TYR A 1 174 ? -4.992 -4.880 6.074 1.00 98.50 174 TYR A O 1
ATOM 1309 N N . TRP A 1 175 ? -6.299 -4.648 7.869 1.00 98.56 175 TRP A N 1
ATOM 1310 C CA . TRP A 1 175 ? -5.199 -4.133 8.695 1.00 98.56 175 TRP A CA 1
ATOM 1311 C C . TRP A 1 175 ? -4.159 -5.206 9.039 1.00 98.56 175 TRP A C 1
ATOM 1313 O O . TRP A 1 175 ? -2.965 -4.910 9.025 1.00 98.56 175 TRP A O 1
ATOM 1323 N N . LYS A 1 176 ? -4.563 -6.462 9.278 1.00 98.31 176 LYS A N 1
ATOM 1324 C CA . LYS A 1 176 ? -3.615 -7.583 9.429 1.00 98.31 176 LYS A CA 1
ATOM 1325 C C . LYS A 1 176 ? -2.824 -7.799 8.141 1.00 98.31 176 LYS A C 1
ATOM 1327 O O . LYS A 1 176 ? -1.600 -7.868 8.200 1.00 98.31 176 LYS A O 1
ATOM 1332 N N . ARG A 1 177 ? -3.478 -7.719 6.976 1.00 97.88 177 ARG A N 1
ATOM 1333 C CA . ARG A 1 177 ? -2.808 -7.782 5.667 1.00 97.88 177 ARG A CA 1
ATOM 1334 C C . ARG A 1 177 ? -1.714 -6.715 5.485 1.00 97.88 177 ARG A C 1
ATOM 1336 O O . ARG A 1 177 ? -0.698 -7.011 4.862 1.00 97.88 177 ARG A O 1
ATOM 1343 N N . VAL A 1 178 ? -1.863 -5.511 6.052 1.00 98.12 178 VAL A N 1
ATOM 1344 C CA . VAL A 1 178 ? -0.794 -4.481 6.074 1.00 98.12 178 VAL A CA 1
ATOM 1345 C C . VAL A 1 178 ? 0.418 -4.910 6.917 1.00 98.12 178 VAL A C 1
ATOM 1347 O O . VAL A 1 178 ? 1.545 -4.529 6.600 1.00 98.12 178 VAL A O 1
ATOM 1350 N N . LEU A 1 179 ? 0.206 -5.690 7.980 1.00 97.00 179 LEU A N 1
ATOM 1351 C CA . LEU A 1 179 ? 1.258 -6.192 8.875 1.00 97.00 179 LEU A CA 1
ATOM 1352 C C . LEU A 1 179 ? 1.903 -7.504 8.399 1.00 97.00 179 LEU A C 1
ATOM 1354 O O . LEU A 1 179 ? 3.018 -7.802 8.825 1.00 97.00 179 LEU A O 1
ATOM 1358 N N . ASP A 1 180 ? 1.230 -8.254 7.521 1.00 97.00 180 ASP A N 1
ATOM 1359 C CA . ASP A 1 180 ? 1.767 -9.441 6.833 1.00 97.00 180 ASP A CA 1
ATOM 1360 C C . ASP A 1 180 ? 2.678 -9.078 5.642 1.00 97.00 180 ASP A C 1
ATOM 1362 O O . ASP A 1 180 ? 3.403 -9.920 5.107 1.00 97.00 180 ASP A O 1
ATOM 1366 N N . LEU A 1 181 ? 2.619 -7.823 5.188 1.00 95.56 181 LEU A N 1
ATOM 1367 C CA . LEU A 1 181 ? 3.494 -7.260 4.163 1.00 95.56 181 LEU A CA 1
ATOM 1368 C C . LEU A 1 181 ? 4.806 -6.742 4.776 1.00 95.56 181 LEU A C 1
ATOM 1370 O O . LEU A 1 181 ? 4.950 -6.591 5.989 1.00 95.56 181 LEU A O 1
ATOM 1374 N N . ALA A 1 182 ? 5.786 -6.439 3.919 1.00 92.75 182 ALA A N 1
ATOM 1375 C CA . ALA A 1 182 ? 7.017 -5.786 4.364 1.00 92.75 182 ALA A CA 1
ATOM 1376 C C . ALA A 1 182 ? 6.706 -4.437 5.058 1.00 92.75 182 ALA A C 1
ATOM 1378 O O . ALA A 1 182 ? 5.802 -3.729 4.599 1.00 92.75 182 ALA A O 1
ATOM 1379 N N . PRO A 1 183 ? 7.455 -4.047 6.115 1.00 93.00 183 PRO A N 1
ATOM 1380 C CA . PRO A 1 183 ? 7.231 -2.799 6.842 1.00 93.00 183 PRO A CA 1
ATOM 1381 C C . PRO A 1 183 ? 7.080 -1.586 5.920 1.00 93.00 183 PRO A C 1
ATOM 1383 O O . PRO A 1 183 ? 7.898 -1.352 5.029 1.00 93.00 183 PRO A O 1
ATOM 1386 N N . SER A 1 184 ? 6.021 -0.811 6.143 1.00 93.19 184 SER A N 1
ATOM 1387 C CA . SER A 1 184 ? 5.614 0.303 5.287 1.00 93.19 184 SER A CA 1
ATOM 1388 C C . SER A 1 184 ? 5.174 1.512 6.127 1.00 93.19 184 SER A C 1
ATOM 1390 O O . SER A 1 184 ? 4.943 1.364 7.332 1.00 93.19 184 SER A O 1
ATOM 1392 N N . PRO A 1 185 ? 4.974 2.701 5.523 1.00 92.81 185 PRO A N 1
ATOM 1393 C CA . PRO A 1 185 ? 4.420 3.862 6.230 1.00 92.81 185 PRO A CA 1
ATOM 1394 C C . PRO A 1 185 ? 3.066 3.594 6.914 1.00 92.81 185 PRO A C 1
ATOM 1396 O O . PRO A 1 185 ? 2.719 4.274 7.877 1.00 92.81 185 PRO A O 1
ATOM 1399 N N . TYR A 1 186 ? 2.322 2.583 6.452 1.00 95.25 186 TYR A N 1
ATOM 1400 C CA . TYR A 1 186 ? 1.009 2.202 6.974 1.00 95.25 186 TYR A CA 1
ATOM 1401 C C . TYR A 1 186 ? 1.072 1.223 8.155 1.00 95.25 186 TYR A C 1
ATOM 1403 O O . TYR A 1 186 ? 0.064 1.033 8.827 1.00 95.25 186 TYR A O 1
ATOM 1411 N N . SER A 1 187 ? 2.223 0.609 8.456 1.00 96.56 187 SER A N 1
ATOM 1412 C CA . SER A 1 187 ? 2.302 -0.457 9.469 1.00 96.56 187 SER A CA 1
ATOM 1413 C C . SER A 1 187 ? 2.040 0.044 10.900 1.00 96.56 187 SER A C 1
ATOM 1415 O O . SER A 1 187 ? 1.351 -0.622 11.669 1.00 96.56 187 SER A O 1
ATOM 1417 N N . ALA A 1 188 ? 2.480 1.259 11.247 1.00 95.44 188 ALA A N 1
ATOM 1418 C CA . ALA A 1 188 ? 2.136 1.881 12.532 1.00 95.44 188 ALA A CA 1
ATOM 1419 C C . ALA A 1 188 ? 0.634 2.205 12.644 1.00 95.44 188 ALA A C 1
ATOM 1421 O O . ALA A 1 188 ? 0.025 1.964 13.686 1.00 95.44 188 ALA A O 1
ATOM 1422 N N . LEU A 1 189 ? 0.029 2.696 11.553 1.00 95.62 189 LEU A N 1
ATOM 1423 C CA . LEU A 1 189 ? -1.408 2.969 11.471 1.00 95.62 189 LEU A CA 1
ATOM 1424 C C . LEU A 1 189 ? -2.231 1.679 11.586 1.00 95.62 189 LEU A C 1
ATOM 1426 O O . LEU A 1 189 ? -3.246 1.671 12.277 1.00 95.62 189 LEU A O 1
ATOM 1430 N N . ALA A 1 190 ? -1.775 0.587 10.969 1.00 97.94 190 ALA A N 1
ATOM 1431 C CA . ALA A 1 190 ? -2.418 -0.720 11.048 1.00 97.94 190 ALA A CA 1
ATOM 1432 C C . ALA A 1 190 ? -2.419 -1.278 12.476 1.00 97.94 190 ALA A C 1
ATOM 1434 O O . ALA A 1 190 ? -3.466 -1.698 12.962 1.00 97.94 190 ALA A O 1
ATOM 1435 N N . CYS A 1 191 ? -1.287 -1.209 13.187 1.00 97.75 191 CYS A N 1
ATOM 1436 C CA . CYS A 1 191 ? -1.243 -1.548 14.610 1.00 97.75 191 CYS A CA 1
ATOM 1437 C C . CYS A 1 191 ? -2.182 -0.657 15.438 1.00 97.75 191 CYS A C 1
ATOM 1439 O O . CYS A 1 191 ? -2.955 -1.168 16.241 1.00 97.75 191 CYS A O 1
ATOM 1441 N N . MET A 1 192 ? -2.174 0.663 15.225 1.00 95.62 192 MET A N 1
ATOM 1442 C CA . MET A 1 192 ? -3.061 1.573 15.958 1.00 95.62 192 MET A CA 1
ATOM 1443 C C . MET A 1 192 ? -4.547 1.275 15.700 1.00 95.62 192 MET A C 1
ATOM 1445 O O . MET A 1 192 ? -5.336 1.230 16.638 1.00 95.62 192 MET A O 1
ATOM 1449 N N . SER A 1 193 ? -4.921 1.002 14.452 1.00 97.44 193 SER A N 1
ATOM 1450 C CA . SER A 1 193 ? -6.309 0.721 14.068 1.00 97.44 193 SER A CA 1
ATOM 1451 C C . SER A 1 193 ? -6.785 -0.651 14.555 1.00 97.44 193 SER A C 1
ATOM 1453 O O . SER A 1 193 ? -7.925 -0.777 14.991 1.00 97.44 193 SER A O 1
ATOM 1455 N N . LEU A 1 194 ? -5.913 -1.667 14.562 1.00 98.38 194 LEU A N 1
ATOM 1456 C CA . LEU A 1 194 ? -6.198 -2.957 15.202 1.00 98.38 194 LEU A CA 1
ATOM 1457 C C . LEU A 1 194 ? -6.363 -2.809 16.717 1.00 98.38 194 LEU A C 1
ATOM 1459 O O . LEU A 1 194 ? -7.280 -3.395 17.284 1.00 98.38 194 LEU A O 1
ATOM 1463 N N . GLY A 1 195 ? -5.535 -1.983 17.362 1.00 96.50 195 GLY A N 1
ATOM 1464 C CA . GLY A 1 195 ? -5.697 -1.660 18.778 1.00 96.50 195 GLY A CA 1
ATOM 1465 C C . GLY A 1 195 ? -7.017 -0.944 19.078 1.00 96.50 195 GLY A C 1
ATOM 1466 O O . GLY A 1 195 ? -7.676 -1.268 20.064 1.00 96.50 195 GLY A O 1
ATOM 1467 N N . ASP A 1 196 ? -7.457 -0.028 18.210 1.00 95.00 196 ASP A N 1
ATOM 1468 C CA . ASP A 1 196 ? -8.763 0.628 18.338 1.00 95.00 196 ASP A CA 1
ATOM 1469 C C . ASP A 1 196 ? -9.934 -0.353 18.167 1.00 95.00 196 ASP A C 1
ATOM 1471 O O . ASP A 1 196 ? -10.899 -0.268 18.928 1.00 95.00 196 ASP A O 1
ATOM 1475 N N . ILE A 1 197 ? -9.835 -1.303 17.229 1.00 96.69 197 ILE A N 1
ATOM 1476 C CA . ILE A 1 197 ? -10.833 -2.368 17.024 1.00 96.69 197 ILE A CA 1
ATOM 1477 C C . ILE A 1 197 ? -10.922 -3.278 18.258 1.00 96.69 197 ILE A C 1
ATOM 1479 O O . ILE A 1 197 ? -12.009 -3.478 18.794 1.00 96.69 197 ILE A O 1
ATOM 1483 N N . GLU A 1 198 ? -9.794 -3.780 18.769 1.00 96.62 198 GLU A N 1
ATOM 1484 C CA . GLU A 1 198 ? -9.778 -4.620 19.978 1.00 96.62 198 GLU A CA 1
ATOM 1485 C C . GLU A 1 198 ? -10.290 -3.855 21.211 1.00 96.62 198 GLU A C 1
ATOM 1487 O O . GLU A 1 198 ? -11.048 -4.394 22.019 1.00 96.62 198 GLU A O 1
ATOM 1492 N N . ARG A 1 199 ? -9.954 -2.563 21.337 1.00 93.75 199 ARG A N 1
ATOM 1493 C CA . ARG A 1 199 ? -10.467 -1.697 22.410 1.00 93.75 199 ARG A CA 1
ATOM 1494 C C . ARG A 1 199 ? -11.985 -1.522 22.312 1.00 93.75 199 ARG A C 1
ATOM 1496 O O . ARG A 1 199 ? -12.655 -1.573 23.341 1.00 93.75 199 ARG A O 1
ATOM 1503 N N . ALA A 1 200 ? -12.528 -1.341 21.107 1.00 92.25 200 ALA A N 1
ATOM 1504 C CA . ALA A 1 200 ? -13.971 -1.256 20.872 1.00 92.25 200 ALA A CA 1
ATOM 1505 C C . ALA A 1 200 ? -14.691 -2.591 21.144 1.00 92.25 200 ALA A C 1
ATOM 1507 O O . ALA A 1 200 ? -15.806 -2.585 21.664 1.00 92.25 200 ALA A O 1
ATOM 1508 N N . ALA A 1 201 ? -14.032 -3.723 20.876 1.00 93.69 201 ALA A N 1
ATOM 1509 C CA . ALA A 1 201 ? -14.516 -5.065 21.202 1.00 93.69 201 ALA A CA 1
ATOM 1510 C C . ALA A 1 201 ? -14.464 -5.409 22.708 1.00 93.69 201 ALA A C 1
ATOM 1512 O O . ALA A 1 201 ? -14.981 -6.449 23.113 1.00 93.69 201 ALA A O 1
ATOM 1513 N N . GLY A 1 202 ? -13.868 -4.550 23.546 1.00 92.69 202 GLY A N 1
ATOM 1514 C CA . GLY A 1 202 ? -13.729 -4.781 24.988 1.00 92.69 202 GLY A CA 1
ATOM 1515 C C . GLY A 1 202 ? -12.498 -5.602 25.389 1.00 92.69 202 GLY A C 1
ATOM 1516 O O . GLY A 1 202 ? -12.460 -6.109 26.508 1.00 92.69 202 GLY A O 1
ATOM 1517 N N . ASN A 1 203 ? -11.487 -5.700 24.516 1.00 95.12 203 ASN A N 1
ATOM 1518 C CA . ASN A 1 203 ? -10.245 -6.454 24.716 1.00 95.12 203 ASN A CA 1
ATOM 1519 C C . ASN A 1 203 ? -9.046 -5.504 24.980 1.00 95.12 203 ASN A C 1
ATOM 1521 O O . ASN A 1 203 ? -8.178 -5.352 24.113 1.00 95.12 203 ASN A O 1
ATOM 1525 N N . PRO A 1 204 ? -8.952 -4.835 26.151 1.00 93.44 204 PRO A N 1
ATOM 1526 C CA . PRO A 1 204 ? -7.918 -3.826 26.409 1.00 93.44 204 PRO A CA 1
ATOM 1527 C C . PRO A 1 204 ? -6.489 -4.390 26.363 1.00 93.44 204 PRO A C 1
ATOM 1529 O O . PRO A 1 204 ? -5.591 -3.695 25.896 1.00 93.44 204 PRO A O 1
ATOM 1532 N N . ASP A 1 205 ? -6.281 -5.645 26.769 1.00 94.56 205 ASP A N 1
ATOM 1533 C CA . ASP A 1 205 ? -4.960 -6.292 26.740 1.00 94.56 205 ASP A CA 1
ATOM 1534 C C . ASP A 1 205 ? -4.472 -6.532 25.301 1.00 94.56 205 ASP A C 1
ATOM 1536 O O . ASP A 1 205 ? -3.302 -6.313 24.980 1.00 94.56 205 ASP A O 1
ATOM 1540 N N . ALA A 1 206 ? -5.380 -6.933 24.403 1.00 95.81 206 ALA A N 1
ATOM 1541 C CA . ALA A 1 206 ? -5.075 -7.093 22.982 1.00 95.81 206 ALA A CA 1
ATOM 1542 C C . ALA A 1 206 ? -4.826 -5.729 22.314 1.00 95.81 206 ALA A C 1
ATOM 1544 O O . ALA A 1 206 ? -3.921 -5.596 21.487 1.00 95.81 206 ALA A O 1
ATOM 1545 N N . ALA A 1 207 ? -5.568 -4.697 22.726 1.00 96.56 207 ALA A N 1
ATOM 1546 C CA . ALA A 1 207 ? -5.342 -3.329 22.280 1.00 96.56 207 ALA A CA 1
ATOM 1547 C C . ALA A 1 207 ? -3.966 -2.786 22.709 1.00 96.56 207 ALA A C 1
ATOM 1549 O O . ALA A 1 207 ? -3.230 -2.265 21.868 1.00 96.56 207 ALA A O 1
ATOM 1550 N N . ASP A 1 208 ? -3.571 -2.959 23.978 1.00 95.81 208 ASP A N 1
ATOM 1551 C CA . ASP A 1 208 ? -2.242 -2.551 24.455 1.00 95.81 208 ASP A CA 1
ATOM 1552 C C . ASP A 1 208 ? -1.122 -3.316 23.740 1.00 95.81 208 ASP A C 1
ATOM 1554 O O . ASP A 1 208 ? -0.122 -2.712 23.355 1.00 95.81 208 ASP A O 1
ATOM 1558 N N . ALA A 1 209 ? -1.298 -4.614 23.467 1.00 97.06 209 ALA A N 1
ATOM 1559 C CA . ALA A 1 209 ? -0.339 -5.391 22.682 1.00 97.06 209 ALA A CA 1
ATOM 1560 C C . ALA A 1 209 ? -0.098 -4.783 21.285 1.00 97.06 209 ALA A C 1
ATOM 1562 O O . ALA A 1 209 ? 1.057 -4.631 20.872 1.00 97.06 209 ALA A O 1
ATOM 1563 N N . TYR A 1 210 ? -1.154 -4.364 20.578 1.00 97.75 210 TYR A N 1
ATOM 1564 C CA . TYR A 1 210 ? -1.018 -3.690 19.283 1.00 97.75 210 TYR A CA 1
ATOM 1565 C C . TYR A 1 210 ? -0.389 -2.291 19.392 1.00 97.75 210 TYR A C 1
ATOM 1567 O O . TYR A 1 210 ? 0.482 -1.954 18.585 1.00 97.75 210 TYR A O 1
ATOM 1575 N N . TYR A 1 211 ? -0.752 -1.482 20.393 1.00 95.81 211 TYR A N 1
ATOM 1576 C CA . TYR A 1 211 ? -0.126 -0.168 20.591 1.00 95.81 211 TYR A CA 1
ATOM 1577 C C . TYR A 1 211 ? 1.356 -0.282 20.980 1.00 95.81 211 TYR A C 1
ATOM 1579 O O . TYR A 1 211 ? 2.187 0.46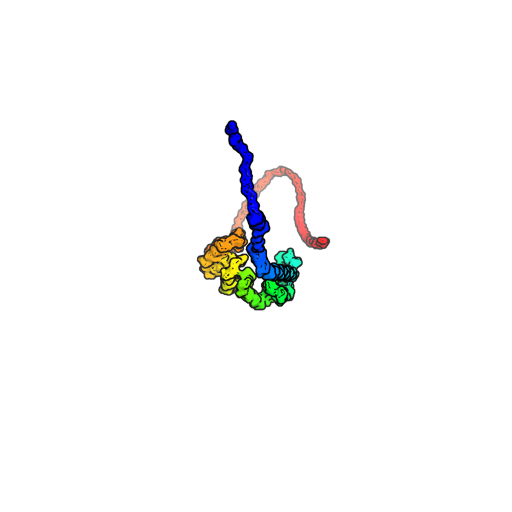0 20.459 1.00 95.81 211 TYR A O 1
ATOM 1587 N N . ASN A 1 212 ? 1.717 -1.244 21.834 1.00 95.81 212 ASN A N 1
ATOM 1588 C CA . ASN A 1 212 ? 3.110 -1.557 22.158 1.00 95.81 212 ASN A CA 1
ATOM 1589 C C . ASN A 1 212 ? 3.886 -1.988 20.916 1.00 95.81 212 ASN A C 1
ATOM 1591 O O . ASN A 1 212 ? 4.998 -1.512 20.701 1.00 95.81 212 ASN A O 1
ATOM 1595 N N . ARG A 1 213 ? 3.290 -2.828 20.060 1.00 96.50 213 ARG A N 1
ATOM 1596 C CA . ARG A 1 213 ? 3.896 -3.201 18.779 1.00 96.50 213 ARG A CA 1
ATOM 1597 C C . ARG A 1 213 ? 4.158 -1.975 17.903 1.00 96.50 213 ARG A C 1
ATOM 1599 O O . ARG A 1 213 ? 5.239 -1.865 17.340 1.00 96.50 213 ARG A O 1
ATOM 1606 N N . ALA A 1 214 ? 3.223 -1.025 17.827 1.00 95.19 214 ALA A N 1
ATOM 1607 C CA . ALA A 1 214 ? 3.440 0.217 17.082 1.00 95.19 214 ALA A CA 1
ATOM 1608 C C . ALA A 1 214 ? 4.627 1.033 17.625 1.00 95.19 214 ALA A C 1
ATOM 1610 O O . ALA A 1 214 ? 5.463 1.480 16.841 1.00 95.19 214 ALA A O 1
ATOM 1611 N N . VAL A 1 215 ? 4.725 1.189 18.951 1.00 93.69 215 VAL A N 1
ATOM 1612 C CA . VAL A 1 215 ? 5.825 1.922 19.604 1.00 93.69 215 VAL A CA 1
ATOM 1613 C C . VAL A 1 215 ? 7.174 1.219 19.424 1.00 93.69 215 VAL A C 1
ATOM 1615 O O . VAL A 1 215 ? 8.169 1.900 19.201 1.00 93.69 215 VAL A O 1
ATOM 1618 N N . ASN A 1 216 ? 7.214 -0.113 19.499 1.00 94.69 216 ASN A N 1
ATOM 1619 C CA . ASN A 1 216 ? 8.453 -0.895 19.469 1.00 94.69 216 ASN A CA 1
ATOM 1620 C C . ASN A 1 216 ? 8.970 -1.154 18.044 1.00 94.69 216 ASN A C 1
ATOM 1622 O O . ASN A 1 216 ? 10.153 -0.956 17.777 1.00 94.69 216 ASN A O 1
ATOM 1626 N N . ASP A 1 217 ? 8.096 -1.581 17.126 1.00 95.38 217 ASP A N 1
ATOM 1627 C CA . ASP A 1 217 ? 8.485 -2.011 15.775 1.00 95.38 217 ASP A CA 1
ATOM 1628 C C . ASP A 1 217 ? 8.600 -0.820 14.804 1.00 95.38 217 ASP A C 1
ATOM 1630 O O . ASP A 1 217 ? 9.349 -0.879 13.826 1.00 95.38 217 ASP A O 1
ATOM 1634 N N . TYR A 1 218 ? 7.857 0.269 15.051 1.00 93.62 218 TYR A N 1
ATOM 1635 C CA . TYR A 1 218 ? 7.677 1.382 14.108 1.00 93.62 218 TYR A CA 1
ATOM 1636 C C . TYR A 1 218 ? 8.012 2.756 14.720 1.00 93.62 218 TYR A C 1
ATOM 1638 O O . TYR A 1 218 ? 7.361 3.760 14.424 1.00 93.62 218 TYR A O 1
ATOM 1646 N N . VAL A 1 219 ? 9.084 2.809 15.525 1.00 90.81 219 VAL A N 1
ATOM 1647 C CA . VAL A 1 219 ? 9.615 4.000 16.237 1.00 90.81 219 VAL A CA 1
ATOM 1648 C C . VAL A 1 219 ? 9.781 5.248 15.347 1.00 90.81 219 VAL A C 1
ATOM 1650 O O . VAL A 1 219 ? 9.714 6.377 15.829 1.00 90.81 219 VAL A O 1
ATOM 1653 N N . SER A 1 220 ? 10.024 5.071 14.045 1.00 88.88 220 SER A N 1
ATOM 1654 C CA . SER A 1 220 ? 10.198 6.161 13.071 1.00 88.88 220 SER A CA 1
ATOM 1655 C C . SER A 1 220 ? 8.889 6.762 12.540 1.00 88.88 220 SER A C 1
ATOM 1657 O O . SER A 1 220 ? 8.929 7.720 11.770 1.00 88.88 220 SER A O 1
ATOM 1659 N N . SER A 1 221 ? 7.727 6.219 12.913 1.00 90.38 221 SER A N 1
ATOM 1660 C CA . SER A 1 221 ? 6.430 6.733 12.470 1.00 90.38 221 SER A CA 1
ATOM 1661 C 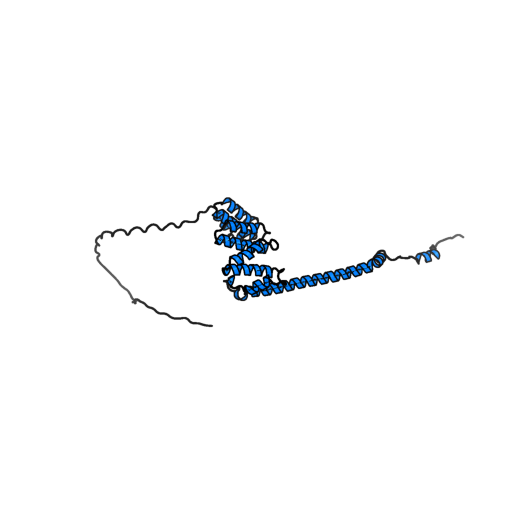C . SER A 1 221 ? 6.063 8.040 13.173 1.00 90.38 221 SER A C 1
ATOM 1663 O O . SER A 1 221 ? 6.146 8.138 14.396 1.00 90.38 221 SER A O 1
ATOM 1665 N N . GLY A 1 222 ? 5.527 9.010 12.425 1.00 87.25 222 GLY A N 1
ATOM 1666 C CA . GLY A 1 222 ? 4.969 10.241 12.999 1.00 87.25 222 GLY A CA 1
ATOM 1667 C C . GLY A 1 222 ? 3.863 9.989 14.036 1.00 87.25 222 GLY A C 1
ATOM 1668 O O . GLY A 1 222 ? 3.769 10.728 15.010 1.00 87.25 222 GLY A O 1
ATOM 1669 N N . LEU A 1 223 ? 3.097 8.895 13.905 1.00 88.88 223 LEU A N 1
ATOM 1670 C CA . LEU A 1 223 ? 2.068 8.490 14.880 1.00 88.88 223 LEU A CA 1
ATOM 1671 C C . LEU A 1 223 ? 2.651 8.065 16.241 1.00 88.88 223 LEU A C 1
ATOM 1673 O O . LEU A 1 223 ? 1.940 8.068 17.247 1.00 88.88 223 LEU A O 1
ATOM 1677 N N . VAL A 1 224 ? 3.935 7.696 16.271 1.00 89.69 224 VAL A N 1
ATOM 1678 C CA . VAL A 1 224 ? 4.694 7.341 17.481 1.00 89.69 224 VAL A CA 1
ATOM 1679 C C . VAL A 1 224 ? 5.504 8.544 17.978 1.00 89.69 224 VAL A C 1
ATOM 1681 O O . VAL A 1 224 ? 5.547 8.799 19.178 1.00 89.69 224 VAL A O 1
ATOM 1684 N N . GLN A 1 225 ? 6.110 9.314 17.066 1.00 87.00 225 GLN A N 1
ATOM 1685 C CA . GLN A 1 225 ? 6.995 10.439 17.397 1.00 87.00 225 GLN A CA 1
ATOM 1686 C C . GLN A 1 225 ? 6.281 11.744 17.779 1.00 87.00 225 GLN A C 1
ATOM 1688 O O . GLN A 1 225 ? 6.927 12.628 18.340 1.00 87.00 225 GLN A O 1
ATOM 1693 N N . ALA A 1 226 ? 4.978 11.881 17.514 1.00 80.12 226 ALA A N 1
ATOM 1694 C CA . ALA A 1 226 ? 4.186 13.066 17.857 1.00 80.12 226 ALA A CA 1
ATOM 1695 C C . ALA A 1 226 ? 3.190 12.792 19.011 1.00 80.12 226 ALA A C 1
ATOM 1697 O O . ALA A 1 226 ? 1.978 12.819 18.792 1.00 80.12 226 ALA A O 1
ATOM 1698 N N . PRO A 1 227 ? 3.655 12.535 20.254 1.00 66.75 227 PRO A N 1
ATOM 1699 C CA . PRO A 1 227 ? 2.797 12.129 21.376 1.00 66.75 227 PRO A CA 1
ATOM 1700 C C . PRO A 1 227 ? 1.806 13.209 21.839 1.00 66.75 227 PRO A C 1
ATOM 1702 O O . PRO A 1 227 ? 0.898 12.908 22.606 1.00 66.75 227 PRO A O 1
ATOM 1705 N N . SER A 1 228 ? 1.973 14.457 21.394 1.00 68.62 228 SER A N 1
ATOM 1706 C CA . SER A 1 228 ? 1.086 15.587 21.693 1.00 68.62 228 SER A CA 1
ATOM 1707 C C . SER A 1 228 ? -0.128 15.699 20.763 1.00 68.62 228 SER A C 1
ATOM 1709 O O . SER A 1 228 ? -0.893 16.648 20.898 1.00 68.62 228 SER A O 1
ATOM 1711 N N . LEU A 1 229 ? -0.291 14.788 19.797 1.00 73.44 229 LEU A N 1
ATOM 1712 C CA . LEU A 1 229 ? -1.480 14.725 18.948 1.00 73.44 229 LEU A CA 1
ATOM 1713 C C . LEU A 1 229 ? -2.504 13.732 19.519 1.00 73.44 229 LEU A C 1
ATOM 1715 O O . LEU A 1 229 ? -2.149 12.599 19.854 1.00 73.44 229 LEU A O 1
ATOM 1719 N N . ASP A 1 230 ? -3.786 14.102 19.492 1.00 73.12 230 ASP A N 1
ATOM 1720 C CA . ASP A 1 230 ? -4.928 13.248 19.888 1.00 73.12 230 ASP A CA 1
ATOM 1721 C C . ASP A 1 230 ? -5.122 12.012 18.974 1.00 73.12 230 ASP A C 1
ATOM 1723 O O . ASP A 1 230 ? -5.926 11.115 19.238 1.00 73.12 230 ASP A O 1
ATOM 1727 N N . ILE A 1 231 ? -4.358 11.950 17.878 1.00 75.88 231 ILE A N 1
ATOM 1728 C CA . ILE A 1 231 ? -4.273 10.821 16.940 1.00 75.88 231 ILE A CA 1
ATOM 1729 C C . ILE A 1 231 ? -3.018 9.953 17.146 1.00 75.88 231 ILE A C 1
ATOM 1731 O O . ILE A 1 231 ? -2.743 9.076 16.331 1.00 75.88 231 ILE A O 1
ATOM 1735 N N . SER A 1 232 ? -2.224 10.207 18.190 1.00 87.62 232 SER A N 1
ATOM 1736 C CA . SER A 1 232 ? -0.981 9.473 18.456 1.00 87.62 232 SER A CA 1
ATOM 1737 C C . SER A 1 232 ? -1.214 8.138 19.167 1.00 87.62 232 SER A C 1
ATOM 1739 O O . SER A 1 232 ? -2.169 7.961 19.929 1.00 87.62 232 SER A O 1
ATOM 1741 N N . VAL A 1 233 ? -0.272 7.206 18.996 1.00 89.00 233 VAL A N 1
ATOM 1742 C CA . VAL A 1 233 ? -0.283 5.924 19.720 1.00 89.00 233 VAL A CA 1
ATOM 1743 C C . VAL A 1 233 ? -0.173 6.149 21.236 1.00 89.00 233 VAL A C 1
ATOM 1745 O O . VAL A 1 233 ? -0.815 5.448 22.014 1.00 89.00 233 VAL A O 1
ATOM 1748 N N . ALA A 1 234 ? 0.581 7.166 21.669 1.00 87.31 234 ALA A N 1
ATOM 1749 C CA . ALA A 1 234 ? 0.697 7.537 23.079 1.00 87.31 234 ALA A CA 1
ATOM 1750 C C . ALA A 1 234 ? -0.656 7.971 23.675 1.00 87.31 234 ALA A C 1
ATOM 1752 O O . ALA A 1 234 ? -1.033 7.498 24.748 1.00 87.31 234 ALA A O 1
ATOM 1753 N N . PHE A 1 235 ? -1.421 8.798 22.954 1.00 88.62 235 PHE A N 1
ATOM 1754 C CA . PHE A 1 235 ? -2.775 9.179 23.358 1.00 88.62 235 PHE A CA 1
ATOM 1755 C C . PHE A 1 235 ? -3.722 7.971 23.401 1.00 88.62 235 PHE A C 1
ATOM 1757 O O . PHE A 1 235 ? -4.448 7.790 24.379 1.00 88.62 235 PHE A O 1
ATOM 1764 N N . ARG A 1 236 ? -3.668 7.084 22.395 1.00 89.94 236 ARG A N 1
ATOM 1765 C CA . ARG A 1 236 ? -4.462 5.841 22.380 1.00 89.94 236 ARG A CA 1
ATOM 1766 C C . ARG A 1 236 ? -4.192 4.933 23.578 1.00 89.94 236 ARG A C 1
ATOM 1768 O O . ARG A 1 236 ? -5.132 4.348 24.112 1.00 89.94 236 ARG A O 1
ATOM 1775 N N . LYS A 1 237 ? -2.942 4.868 24.043 1.00 89.94 237 LYS A N 1
ATOM 1776 C CA . LYS A 1 237 ? -2.582 4.169 25.283 1.00 89.94 237 LYS A CA 1
ATOM 1777 C C . LYS A 1 237 ? -3.106 4.862 26.541 1.00 89.94 237 LYS A C 1
ATOM 1779 O O . LYS A 1 237 ? -3.554 4.174 27.449 1.00 89.94 237 LYS A O 1
ATOM 1784 N N . LEU A 1 238 ? -3.083 6.196 26.603 1.00 87.81 238 LEU A N 1
ATOM 1785 C CA . LEU A 1 238 ? -3.580 6.957 27.758 1.00 87.81 238 LEU A CA 1
ATOM 1786 C C . LEU A 1 238 ? -5.082 6.735 28.012 1.00 87.81 238 LEU A C 1
ATOM 1788 O O . LEU A 1 238 ? -5.516 6.741 29.161 1.00 87.81 238 LEU A O 1
ATOM 1792 N N . ILE A 1 239 ? -5.867 6.522 26.952 1.00 86.12 239 ILE A N 1
ATOM 1793 C CA . ILE A 1 239 ? -7.314 6.261 27.038 1.00 86.12 239 ILE A CA 1
ATOM 1794 C C . ILE A 1 239 ? -7.676 4.768 27.178 1.00 86.12 239 ILE A C 1
ATOM 1796 O O . ILE A 1 239 ? -8.857 4.416 27.155 1.00 86.12 239 ILE A O 1
ATOM 1800 N N . LEU A 1 240 ? -6.702 3.862 27.324 1.00 85.62 240 LEU A N 1
ATOM 1801 C CA . LEU A 1 240 ? -7.000 2.470 27.671 1.00 85.62 240 LEU A CA 1
ATOM 1802 C C . LEU A 1 240 ? -7.630 2.400 29.067 1.00 85.62 240 LEU A C 1
ATOM 1804 O O . LEU A 1 240 ? -7.107 2.949 30.032 1.00 85.62 240 LEU A O 1
ATOM 1808 N N . GLY A 1 241 ? -8.770 1.716 29.172 1.00 75.88 241 GLY A N 1
ATOM 1809 C CA . GLY A 1 241 ? -9.514 1.592 30.427 1.00 75.88 241 GLY A CA 1
ATOM 1810 C C . GLY A 1 241 ? -10.297 2.842 30.848 1.00 75.88 241 GLY A C 1
ATOM 1811 O O . GLY A 1 241 ? -10.965 2.796 31.880 1.00 75.88 241 GLY A O 1
ATOM 1812 N N . THR A 1 242 ? -10.284 3.936 30.075 1.00 79.81 242 THR A N 1
ATOM 1813 C CA . THR A 1 242 ? -11.164 5.082 30.345 1.00 79.81 242 THR A CA 1
ATOM 1814 C C . THR A 1 242 ? -12.551 4.854 29.736 1.00 79.81 242 THR A C 1
ATOM 1816 O O . THR A 1 242 ? -12.705 4.454 28.582 1.00 79.81 242 THR A O 1
ATOM 1819 N N . THR A 1 243 ? -13.598 5.106 30.521 1.00 68.56 243 THR A N 1
ATOM 1820 C CA . THR A 1 243 ? -14.981 5.150 30.025 1.00 68.56 243 THR A CA 1
ATOM 1821 C C . THR A 1 243 ? -15.275 6.524 29.435 1.00 68.56 243 THR A C 1
ATOM 1823 O O . THR A 1 243 ? -14.915 7.536 30.039 1.00 68.56 243 THR A O 1
ATOM 1826 N N . MET A 1 244 ? -15.959 6.581 28.286 1.00 64.69 244 MET A N 1
ATOM 1827 C CA . MET A 1 244 ? -16.325 7.867 27.683 1.00 64.69 244 MET A CA 1
ATOM 1828 C C . MET A 1 244 ? -17.217 8.686 28.634 1.00 64.69 244 MET A C 1
ATOM 1830 O O . MET A 1 244 ? -18.129 8.117 29.243 1.00 64.69 244 MET A O 1
ATOM 1834 N N . PRO A 1 245 ? -16.981 10.005 28.772 1.00 68.12 245 PRO A N 1
ATOM 1835 C CA . PRO A 1 245 ? -17.788 10.852 29.639 1.00 68.12 245 PRO A CA 1
ATOM 1836 C C . PRO A 1 245 ? -19.235 10.875 29.139 1.00 68.12 245 PRO A C 1
ATOM 1838 O O . PRO A 1 245 ? -19.508 11.249 27.999 1.00 68.12 245 PRO A O 1
ATOM 1841 N N . MET A 1 246 ? -20.171 10.469 29.996 1.00 71.94 246 MET A N 1
ATOM 1842 C CA . MET A 1 246 ? -21.596 10.564 29.689 1.00 71.94 246 MET A CA 1
ATOM 1843 C C . MET A 1 246 ? -22.087 11.997 29.894 1.00 71.94 246 MET A C 1
ATOM 1845 O O . MET A 1 246 ? -21.704 12.662 30.858 1.00 71.94 246 MET A O 1
ATOM 1849 N N . LEU A 1 247 ? -22.963 12.460 29.001 1.00 75.38 247 LEU A N 1
ATOM 1850 C CA . LEU A 1 247 ? -23.617 13.756 29.135 1.00 75.38 247 LEU A CA 1
ATOM 1851 C C . LEU A 1 247 ? -24.550 13.721 30.353 1.00 75.38 247 LEU A C 1
ATOM 1853 O O . LEU A 1 247 ? -25.641 13.155 30.297 1.00 75.38 247 LEU A O 1
ATOM 1857 N N . VAL A 1 248 ? -24.120 14.328 31.457 1.00 77.31 248 VAL A N 1
ATOM 1858 C CA . VAL A 1 248 ? -24.983 14.546 32.620 1.00 77.31 248 VAL A CA 1
ATOM 1859 C C . VAL A 1 248 ? -26.021 15.589 32.216 1.00 77.31 248 VAL A C 1
ATOM 1861 O O . VAL A 1 248 ? -25.661 16.720 31.889 1.00 77.31 248 VAL A O 1
ATOM 1864 N N . SER A 1 249 ? -27.304 15.218 32.206 1.00 76.81 249 SER A N 1
ATOM 1865 C CA . SER A 1 249 ? -28.378 16.191 31.998 1.00 76.81 249 SER A CA 1
ATOM 1866 C C . SER A 1 249 ? -28.252 17.308 33.041 1.00 76.81 249 SER A C 1
ATOM 1868 O O . SER A 1 249 ? -28.027 16.992 34.214 1.00 76.81 249 SER A O 1
ATOM 1870 N N . PRO A 1 250 ? -28.376 18.594 32.657 1.00 78.50 250 PRO A N 1
ATOM 1871 C CA . PRO A 1 250 ? -28.330 19.677 33.629 1.00 78.50 250 PRO A CA 1
ATOM 1872 C C . PRO A 1 250 ? -29.395 19.436 34.712 1.00 78.50 250 PRO A C 1
ATOM 1874 O O . PRO A 1 250 ? -30.470 18.917 34.387 1.00 78.50 250 PRO A O 1
ATOM 1877 N N . PRO A 1 251 ? -29.118 19.773 35.988 1.00 77.88 251 PRO A N 1
ATOM 1878 C CA . PRO A 1 251 ? -30.104 19.642 37.053 1.00 77.88 251 PRO A CA 1
ATOM 1879 C C . PRO A 1 251 ? -31.412 20.311 36.638 1.00 77.88 251 PRO A C 1
ATOM 1881 O O . PRO A 1 251 ? -31.382 21.414 36.090 1.00 77.88 251 PRO A O 1
ATOM 1884 N N . ALA A 1 252 ? -32.543 19.644 36.887 1.00 71.62 252 ALA A N 1
ATOM 1885 C CA . ALA A 1 252 ? -33.851 20.218 36.599 1.00 71.62 252 ALA A CA 1
ATOM 1886 C C . ALA A 1 252 ? -33.945 21.601 37.257 1.00 71.62 252 ALA A C 1
ATOM 1888 O O . ALA A 1 252 ? -33.687 21.733 38.457 1.00 71.62 252 ALA A O 1
ATOM 1889 N N . GLU A 1 253 ? -34.259 22.616 36.452 1.00 70.50 253 GLU A N 1
ATOM 1890 C CA . GLU A 1 253 ? -34.309 24.002 36.903 1.00 70.50 253 GLU A CA 1
ATOM 1891 C C . GLU A 1 253 ? -35.262 24.099 38.107 1.00 70.50 253 GLU A C 1
ATOM 1893 O O . GLU A 1 253 ? -36.384 23.580 38.033 1.00 70.50 253 GLU A O 1
ATOM 1898 N N . PRO A 1 254 ? -34.827 24.667 39.250 1.00 66.56 254 PRO A N 1
ATOM 1899 C CA . PRO A 1 254 ? -35.659 24.706 40.440 1.00 66.56 254 PRO A CA 1
ATOM 1900 C C . PRO A 1 254 ? -36.941 25.474 40.120 1.00 66.56 254 PRO A C 1
ATOM 1902 O O . PRO A 1 254 ? -36.888 26.624 39.685 1.00 66.56 254 PRO A O 1
ATOM 1905 N N . ALA A 1 255 ? -38.086 24.816 40.325 1.00 64.56 255 ALA A N 1
ATOM 1906 C CA . ALA A 1 255 ? -39.394 25.393 40.036 1.00 64.56 255 ALA A CA 1
ATOM 1907 C C . ALA A 1 255 ? -39.509 26.790 40.674 1.00 64.56 255 ALA A C 1
ATOM 1909 O O . ALA A 1 255 ? -39.090 26.953 41.825 1.00 64.56 255 ALA A O 1
ATOM 1910 N N . PRO A 1 256 ? -40.052 27.792 39.955 1.00 63.44 256 PRO A N 1
ATOM 1911 C CA . PRO A 1 256 ? -40.009 29.181 40.392 1.00 63.44 256 PRO A CA 1
ATOM 1912 C C . PRO A 1 256 ? -40.623 29.324 41.784 1.00 63.44 256 PRO A C 1
ATOM 1914 O O . PRO A 1 256 ? -41.804 29.034 41.992 1.00 63.44 256 PRO A O 1
ATOM 1917 N N . SER A 1 257 ? -39.798 29.761 42.737 1.00 58.12 257 SER A N 1
ATOM 1918 C CA . SER A 1 257 ? -40.207 29.976 44.122 1.00 58.12 257 SER A CA 1
ATOM 1919 C C . SER A 1 257 ? -41.420 30.901 44.175 1.00 58.12 257 SER A C 1
ATOM 1921 O O . SER A 1 257 ? -41.426 31.966 43.556 1.00 58.12 257 SER A O 1
ATOM 1923 N N . ALA A 1 258 ? -42.441 30.492 44.931 1.00 58.38 258 ALA A N 1
ATOM 1924 C CA . ALA A 1 258 ? -43.654 31.278 45.125 1.00 58.38 258 ALA A CA 1
ATOM 1925 C C . ALA A 1 258 ? -43.321 32.706 45.618 1.00 58.38 258 ALA A C 1
ATOM 1927 O O . ALA A 1 258 ? -42.353 32.878 46.365 1.00 58.38 258 ALA A O 1
ATOM 1928 N N . PRO A 1 259 ? -44.102 33.730 45.221 1.00 51.41 259 PRO A N 1
ATOM 1929 C CA . PRO A 1 259 ? -43.790 35.120 45.535 1.00 51.41 259 PRO A CA 1
ATOM 1930 C C . PRO A 1 259 ? -43.710 35.351 47.049 1.00 51.41 259 PRO A C 1
ATOM 1932 O O . PRO A 1 259 ? -44.657 35.068 47.786 1.00 51.41 259 PRO A O 1
ATOM 1935 N N . SER A 1 260 ? -42.577 35.890 47.504 1.00 52.25 260 SER A N 1
ATOM 1936 C CA . SER A 1 260 ? -42.364 36.246 48.908 1.00 52.25 260 SER A CA 1
ATOM 1937 C C . SER A 1 260 ? -43.370 37.308 49.374 1.00 52.25 260 SER A C 1
ATOM 1939 O O . SER A 1 260 ? -43.648 38.249 48.626 1.00 52.25 260 SER A O 1
ATOM 1941 N N . PRO A 1 261 ? -43.897 37.213 50.609 1.00 49.69 261 PRO A N 1
ATOM 1942 C CA . PRO A 1 261 ? -44.850 38.185 51.129 1.00 49.69 261 PRO A CA 1
ATOM 1943 C C . PRO A 1 261 ? -44.195 39.555 51.348 1.00 49.69 261 PRO A C 1
ATOM 1945 O O . PRO A 1 261 ? -43.107 39.664 51.916 1.00 49.69 261 PRO A O 1
ATOM 1948 N N . SER A 1 262 ? -44.889 40.609 50.921 1.00 51.41 262 SER A N 1
ATOM 1949 C CA . SER A 1 262 ? -44.439 41.998 51.032 1.00 51.41 262 SER A CA 1
ATOM 1950 C C . SER A 1 262 ? -44.321 42.450 52.492 1.00 51.41 262 SER A C 1
ATOM 1952 O O . SER A 1 262 ? -45.303 42.414 53.234 1.00 51.41 262 SER A O 1
ATOM 1954 N N . VAL A 1 263 ? -43.150 42.955 52.888 1.00 46.47 263 VAL A N 1
ATOM 1955 C CA . VAL A 1 263 ? -42.938 43.632 54.181 1.00 46.47 263 VAL A CA 1
ATOM 1956 C C . VAL A 1 263 ? -42.967 45.158 53.965 1.00 46.47 263 VAL A C 1
ATOM 1958 O O . VAL A 1 263 ? -42.415 45.617 52.962 1.00 46.47 263 VAL A O 1
ATOM 1961 N N . PRO A 1 264 ? -43.608 45.967 54.838 1.00 48.88 264 PRO A N 1
ATOM 1962 C CA . PRO A 1 264 ? -43.788 47.401 54.593 1.00 48.88 264 PRO A CA 1
ATOM 1963 C C . PRO A 1 264 ? -42.492 48.213 54.729 1.00 48.88 264 PRO A C 1
ATOM 1965 O O . PRO A 1 264 ? -41.649 47.921 55.576 1.00 48.88 264 PRO A O 1
ATOM 1968 N N . ALA A 1 265 ? -42.370 49.281 53.939 1.00 47.97 265 ALA A N 1
ATOM 1969 C CA . ALA A 1 265 ? -41.226 50.187 53.977 1.00 47.97 265 ALA A CA 1
ATOM 1970 C C . ALA A 1 265 ? -41.273 51.154 55.184 1.00 47.97 265 ALA A C 1
ATOM 1972 O O . ALA A 1 265 ? -42.307 51.791 55.402 1.00 47.97 265 ALA A O 1
ATOM 1973 N N . PRO A 1 266 ? -40.165 51.338 55.930 1.00 48.31 266 PRO A N 1
ATOM 1974 C CA . PRO A 1 266 ? -40.002 52.450 56.862 1.00 48.31 266 PRO A CA 1
ATOM 1975 C C . PRO A 1 266 ? -39.484 53.718 56.154 1.00 48.31 266 PRO A C 1
ATOM 1977 O O . PRO A 1 266 ? -38.665 53.665 55.239 1.00 48.31 266 PRO A O 1
ATOM 1980 N N . SER A 1 267 ? -39.981 54.870 56.599 1.00 40.16 267 SER A N 1
ATOM 1981 C CA . SER A 1 267 ? -39.813 56.200 55.998 1.00 40.16 267 SER A CA 1
ATOM 1982 C C . SER A 1 267 ? -38.497 56.916 56.346 1.00 40.16 267 SER A C 1
ATOM 1984 O O . SER A 1 267 ? -38.044 56.871 57.489 1.00 40.16 267 SER A O 1
ATOM 1986 N N . SER A 1 268 ? -37.945 57.669 55.387 1.00 46.41 268 SER A N 1
ATOM 1987 C CA . SER A 1 268 ? -36.812 58.598 55.571 1.00 46.41 268 SER A CA 1
ATOM 1988 C C . SER A 1 268 ? -37.223 59.935 56.208 1.00 46.41 268 SER A C 1
ATOM 1990 O O . SER A 1 268 ? -38.380 60.343 56.085 1.00 46.41 268 SER A O 1
ATOM 1992 N N . PRO A 1 269 ? -36.261 60.665 56.803 1.00 49.44 269 PRO A N 1
ATOM 1993 C CA . PRO A 1 269 ? -36.126 62.084 56.453 1.00 49.44 269 PRO A CA 1
ATOM 1994 C C . PRO A 1 269 ? -34.674 62.592 56.278 1.00 49.44 269 PRO A C 1
ATOM 1996 O O . PRO A 1 269 ? -33.791 62.279 57.068 1.00 49.44 269 PRO A O 1
ATOM 1999 N N . SER A 1 270 ? -34.521 63.417 55.233 1.00 39.34 270 SER A N 1
ATOM 2000 C CA . SER A 1 270 ? -33.836 64.727 55.130 1.00 39.34 270 SER A CA 1
ATOM 2001 C C . SER A 1 270 ? -32.374 64.918 55.598 1.00 39.34 270 SER A C 1
ATOM 2003 O O . SER A 1 270 ? -32.049 64.657 56.747 1.00 39.34 270 SER A O 1
ATOM 2005 N N . GLU A 1 271 ? -31.402 65.331 54.764 1.00 40.47 271 GLU A N 1
ATOM 2006 C CA . GLU A 1 271 ? -31.221 66.568 53.941 1.00 40.47 271 GLU A CA 1
ATOM 2007 C C . GLU A 1 271 ? -30.174 67.498 54.605 1.00 40.47 271 GLU A C 1
ATOM 2009 O O . GLU A 1 271 ? -30.393 68.021 55.694 1.00 40.47 271 GLU A O 1
ATOM 2014 N N . SER A 1 272 ? -28.955 67.631 54.067 1.00 37.00 272 SER A N 1
ATOM 2015 C CA . SER A 1 272 ? -28.413 68.801 53.319 1.00 37.00 272 SER A CA 1
ATOM 2016 C C . SER A 1 272 ? -26.865 68.791 53.531 1.00 3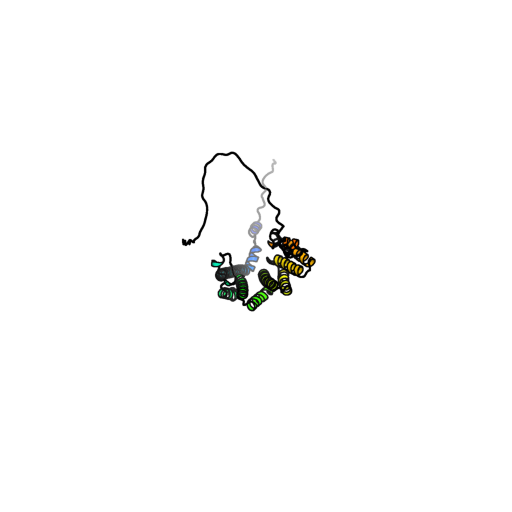7.00 272 SER A C 1
ATOM 2018 O O . SER A 1 272 ? -26.416 68.124 54.458 1.00 37.00 272 SER A O 1
ATOM 2020 N N . VAL A 1 273 ? -25.933 69.380 52.759 1.00 38.28 273 VAL A N 1
ATOM 2021 C CA . VAL A 1 273 ? -25.870 70.575 51.886 1.00 38.28 273 VAL A CA 1
ATOM 2022 C C . VAL A 1 273 ? -24.849 70.344 50.728 1.00 38.28 273 VAL A C 1
ATOM 2024 O O . VAL A 1 273 ? -23.869 69.624 50.900 1.00 38.28 273 VAL A O 1
ATOM 2027 N N . GLN A 1 274 ? -25.080 70.966 49.561 1.00 40.25 274 GLN A N 1
ATOM 2028 C CA . GLN A 1 274 ? -24.246 71.010 48.324 1.00 40.25 274 GLN A CA 1
ATOM 2029 C C . GLN A 1 274 ? -23.297 72.256 48.311 1.00 40.25 274 GLN A C 1
ATOM 2031 O O . GLN A 1 274 ? -23.150 72.853 49.374 1.00 40.25 274 GLN A O 1
ATOM 2036 N N . PRO A 1 275 ? -22.699 72.772 47.198 1.00 50.28 275 PRO A N 1
ATOM 2037 C CA . PRO A 1 275 ? -22.536 72.310 45.800 1.00 50.28 275 PRO A CA 1
ATOM 2038 C C . PRO A 1 275 ? -21.031 72.003 45.517 1.00 50.28 275 PRO A C 1
ATOM 2040 O O . PRO A 1 275 ? -20.341 71.631 46.457 1.00 50.28 275 PRO A O 1
ATOM 2043 N N . ALA A 1 276 ? -20.388 72.075 44.336 1.00 33.56 276 ALA A N 1
ATOM 2044 C CA . ALA A 1 276 ? -20.685 72.362 42.913 1.00 33.56 276 ALA A CA 1
ATOM 2045 C C . ALA A 1 276 ? -19.622 71.616 42.050 1.00 33.56 276 ALA A C 1
ATOM 2047 O O . ALA A 1 276 ? -18.606 71.195 42.594 1.00 33.56 276 ALA A O 1
ATOM 2048 N N . GLY A 1 277 ? -19.708 71.464 40.722 1.00 31.31 277 GLY A N 1
ATOM 2049 C CA . GLY A 1 277 ? -20.770 71.738 39.744 1.00 31.31 277 GLY A CA 1
ATOM 2050 C C . GLY A 1 277 ? -20.243 71.565 38.299 1.00 31.31 277 GLY A C 1
ATOM 2051 O O . GLY A 1 277 ? -19.033 71.524 38.093 1.00 31.31 277 GLY A O 1
ATOM 2052 N N . GLY A 1 278 ? -21.146 71.518 37.309 1.00 33.94 278 GLY A N 1
ATOM 2053 C CA . GLY A 1 278 ? -20.834 71.596 35.867 1.00 33.94 278 GLY A CA 1
ATOM 2054 C C . GLY A 1 278 ? -20.788 70.260 35.103 1.00 33.94 278 GLY A C 1
ATOM 2055 O O . GLY A 1 278 ? -20.146 69.318 35.549 1.00 33.94 278 GLY A O 1
ATOM 2056 N N . GLY A 1 279 ? -21.423 70.201 33.918 1.00 35.09 279 GLY A N 1
ATOM 2057 C CA . GLY A 1 279 ? -21.050 69.203 32.891 1.00 35.09 279 GLY A CA 1
ATOM 2058 C C . GLY A 1 279 ? -22.131 68.353 32.201 1.00 35.09 279 GLY A C 1
ATOM 2059 O O . GLY A 1 279 ? -21.759 67.400 31.538 1.00 35.09 279 GLY A O 1
ATOM 2060 N N . VAL A 1 280 ? -23.422 68.664 32.362 1.00 37.62 280 VAL A N 1
ATOM 2061 C CA . VAL A 1 280 ? -24.511 68.551 31.350 1.00 37.62 280 VAL A CA 1
ATOM 2062 C C . VAL A 1 280 ? -24.358 67.535 30.180 1.00 37.62 280 VAL A C 1
ATOM 2064 O O . VAL A 1 280 ? -23.608 67.830 29.261 1.00 37.62 280 VAL A O 1
ATOM 2067 N N . LEU A 1 281 ? -25.207 66.482 30.183 1.00 36.06 281 LEU A N 1
ATOM 2068 C CA . LEU A 1 281 ? -25.992 65.860 29.067 1.00 36.06 281 LEU A CA 1
ATOM 2069 C C . LEU A 1 281 ? -25.264 65.464 27.732 1.00 36.06 281 LEU A C 1
ATOM 2071 O O . LEU A 1 281 ? -24.209 65.973 27.401 1.00 36.06 281 LEU A O 1
ATOM 2075 N N . ASP A 1 282 ? -25.738 64.544 26.875 1.00 36.41 282 ASP A N 1
ATOM 2076 C CA . ASP A 1 282 ? -27.112 64.073 26.655 1.00 36.41 282 ASP A CA 1
ATOM 2077 C C . ASP A 1 282 ? -27.186 62.650 26.027 1.00 36.41 282 ASP A C 1
ATOM 2079 O O . ASP A 1 282 ? -26.594 62.358 24.993 1.00 36.41 282 ASP A O 1
ATOM 2083 N N . THR A 1 283 ? -27.905 61.753 26.701 1.00 36.16 283 THR A N 1
ATOM 2084 C CA . THR A 1 283 ? -29.057 60.958 26.218 1.00 36.16 283 THR A CA 1
ATOM 2085 C C . THR A 1 283 ? -29.124 60.449 24.746 1.00 36.16 283 THR A C 1
ATOM 2087 O O . THR A 1 283 ? -29.612 61.119 23.846 1.00 36.16 283 THR A O 1
ATOM 2090 N N . THR A 1 284 ? -28.893 59.133 24.594 1.00 33.97 284 THR A N 1
ATOM 2091 C CA . THR A 1 284 ? -29.711 58.137 23.834 1.00 33.97 284 THR A CA 1
ATOM 2092 C C . THR A 1 284 ? -29.731 57.974 22.295 1.00 33.97 284 THR A C 1
ATOM 2094 O O . THR A 1 284 ? -29.857 58.912 21.526 1.00 33.97 284 THR A O 1
ATOM 2097 N N . LEU A 1 285 ? -29.878 56.681 21.938 1.00 33.59 285 LEU A N 1
ATOM 2098 C CA . LEU A 1 285 ? -30.734 56.086 20.886 1.00 33.59 285 LEU A CA 1
ATOM 2099 C C . LEU A 1 285 ? -30.353 56.213 19.393 1.00 33.59 285 LEU A C 1
ATOM 2101 O O . LEU A 1 285 ? -30.787 57.119 18.695 1.00 33.59 285 LEU A O 1
ATOM 2105 N N . GLY A 1 286 ? -29.839 55.094 18.864 1.00 29.38 286 GLY A N 1
ATOM 2106 C CA . GLY A 1 286 ? -30.641 54.279 17.936 1.00 29.38 286 GLY A CA 1
ATOM 2107 C C . GLY A 1 286 ? -30.247 54.248 16.451 1.00 29.38 286 GLY A C 1
ATOM 2108 O O . GLY A 1 286 ? -29.924 55.262 15.853 1.00 29.38 286 GLY A O 1
ATOM 2109 N N . GLY A 1 287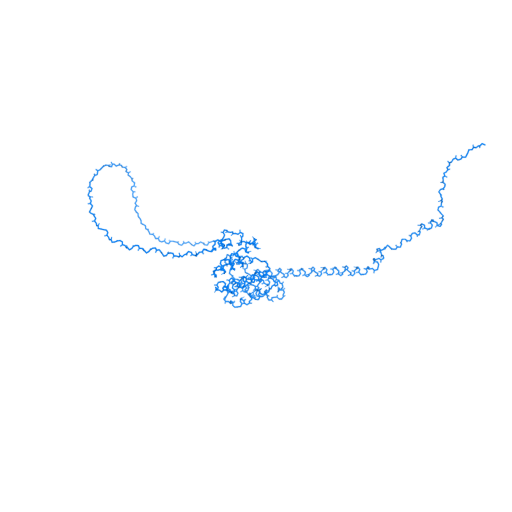 ? -30.424 53.066 15.845 1.00 30.09 287 GLY A N 1
ATOM 2110 C CA . GLY A 1 287 ? -30.827 52.931 14.439 1.00 30.09 287 GLY A CA 1
ATOM 2111 C C . GLY A 1 287 ? -29.743 52.747 13.366 1.00 30.09 287 GLY A C 1
ATOM 2112 O O . GLY A 1 287 ? -29.224 53.718 12.840 1.00 30.09 287 GLY A O 1
ATOM 2113 N N . GLY A 1 288 ? -29.613 51.505 12.886 1.00 30.97 288 GLY A N 1
ATOM 2114 C CA . GLY A 1 288 ? -30.013 51.197 11.503 1.00 30.97 288 GLY A CA 1
ATOM 2115 C C . GLY A 1 288 ? -28.986 51.236 10.357 1.00 30.97 288 GLY A C 1
ATOM 2116 O O . GLY A 1 288 ? -27.975 51.925 10.395 1.00 30.97 288 GLY A O 1
ATOM 2117 N N . SER A 1 289 ? -29.383 50.521 9.294 1.00 35.25 289 SER A N 1
ATOM 2118 C CA . SER A 1 289 ? -28.873 50.491 7.907 1.00 35.25 289 SER A CA 1
ATOM 2119 C C . SER A 1 289 ? -27.454 49.974 7.620 1.00 35.25 289 SER A C 1
ATOM 2121 O O . SER A 1 289 ? -26.453 50.509 8.079 1.00 35.25 289 SER A O 1
ATOM 2123 N N . ASP A 1 290 ? -27.432 48.937 6.775 1.00 38.28 290 ASP A N 1
ATOM 2124 C CA . ASP A 1 290 ? -26.649 48.783 5.538 1.00 38.28 290 ASP A CA 1
ATOM 2125 C C . ASP A 1 290 ? -25.442 49.703 5.293 1.00 38.28 290 ASP A C 1
ATOM 2127 O O . ASP A 1 290 ? -25.562 50.923 5.337 1.00 38.28 290 ASP A O 1
ATOM 2131 N N . THR A 1 291 ? -24.352 49.126 4.770 1.00 38.84 291 THR A N 1
ATOM 2132 C CA . THR A 1 291 ? -23.856 49.459 3.415 1.00 38.84 291 THR A CA 1
ATOM 2133 C C . THR A 1 291 ? -22.951 48.334 2.886 1.00 38.84 291 THR A C 1
ATOM 2135 O O . THR A 1 291 ? -22.167 47.733 3.617 1.00 38.84 291 THR A O 1
ATOM 2138 N N . THR A 1 292 ? -23.082 48.058 1.591 1.00 37.84 292 THR A N 1
ATOM 2139 C CA . THR A 1 292 ? -22.234 47.196 0.751 1.00 37.84 292 THR A CA 1
ATOM 2140 C C . THR A 1 292 ? -20.745 47.556 0.782 1.00 37.84 292 THR A C 1
ATOM 2142 O O . THR A 1 292 ? -20.410 48.737 0.754 1.00 37.84 292 THR A O 1
ATOM 2145 N N . LEU A 1 293 ? -19.855 46.568 0.635 1.00 39.91 293 LEU A N 1
ATOM 2146 C CA . LEU A 1 293 ? -18.524 46.806 0.062 1.00 39.91 293 LEU A CA 1
ATOM 2147 C C . LEU A 1 293 ? -18.241 45.835 -1.086 1.00 39.91 293 LEU A C 1
ATOM 2149 O O . LEU A 1 293 ? -17.959 44.656 -0.890 1.00 39.91 293 LEU A O 1
ATOM 2153 N N . ASP A 1 294 ? -18.340 46.398 -2.282 1.00 37.94 294 ASP A N 1
ATOM 2154 C CA . ASP A 1 294 ? -17.812 45.891 -3.540 1.00 37.94 294 ASP A CA 1
ATOM 2155 C C . ASP A 1 294 ? -16.391 46.457 -3.707 1.00 37.94 294 ASP A C 1
ATOM 2157 O O . ASP A 1 294 ? -16.227 47.676 -3.647 1.00 37.94 294 ASP A O 1
ATOM 2161 N N . THR A 1 295 ? -15.382 45.597 -3.886 1.00 46.09 295 THR A N 1
ATOM 2162 C CA . THR A 1 295 ? -14.039 46.004 -4.337 1.00 46.09 295 THR A CA 1
ATOM 2163 C C . THR A 1 295 ? -13.368 44.858 -5.093 1.00 46.09 295 THR A C 1
ATOM 2165 O O . THR A 1 295 ? -12.767 43.964 -4.498 1.00 46.09 295 THR A O 1
ATOM 2168 N N . THR A 1 296 ? -13.400 44.926 -6.419 1.00 48.09 296 THR A N 1
ATOM 2169 C CA . THR A 1 296 ? -12.414 44.266 -7.284 1.00 48.09 296 THR A CA 1
ATOM 2170 C C . THR A 1 296 ? -11.079 45.011 -7.261 1.00 48.09 296 THR A C 1
ATOM 2172 O O . THR A 1 296 ? -11.081 46.226 -7.474 1.00 48.09 296 THR A O 1
ATOM 2175 N N . LEU A 1 297 ? -9.965 44.281 -7.139 1.00 44.28 297 LEU A N 1
ATOM 2176 C CA . LEU A 1 297 ? -8.713 44.510 -7.883 1.00 44.28 297 LEU A CA 1
ATOM 2177 C C . LEU A 1 297 ? -7.805 43.273 -7.795 1.00 44.28 297 LEU A C 1
ATOM 2179 O O . LEU A 1 297 ? -7.659 42.749 -6.671 1.00 44.28 297 LEU A O 1
#

Sequence (297 aa):
MDSTNKKPEEMPMLSEAEMKAIGEISIGPAKHEIFLNKHYKKLIWGTIGLAVAGASLIAWFSYRNSVREAAAAELIDAMNAEQVLSDDISALQFKGEELRSIAENSRYGSTPSAATARLLEALRLVAAGQESAGFAVLEGMAADSSNPVLAARAAAELASRYMLRKDDAKAAEYWKRVLDLAPSPYSALACMSLGDIERAAGNPDAADAYYNRAVNDYVSSGLVQAPSLDISVAFRKLILGTTMPMLVSPPAEPAPSAPSPSVPAPSSPSESVQPAGGGVLDTTLGGGSDTTLDTTL